Protein AF-A0AA43QNQ7-F1 (afdb_monomer)

Foldseek 3Di:
DVVVVVVVVVVVVVDDPVRVVVVVVVVVVVLLVVLVVVLVVLPPQLVVCLVQLANPPDALLVLVVQLLVLVVQLVVLVCCVVPPVNQVVVCVVPVRDGDPSDVSSNVSSVSSNVSSVSSNCSQPCVVRVGDVDDHDDDPVSVVVSCVSVVVVVVVVVCCVVVPPDDPDPVVVVVVVVVVVVVVVVVVVVD

Radius of gyration: 24.12 Å; Cα contacts (8 Å, |Δi|>4): 98; chains: 1; bounding box: 53×39×78 Å

Mean predicted aligned error: 14.13 Å

Organism: NCBI:txid258253

Nearest PDB structures (foldseek):
  8dyp-assembly1_A  TM=8.171E-01  e=3.456E-06  Homo sapiens
  8dkx-assembly1_P  TM=8.543E-01  e=1.586E-05  Homo sapiens
  8dkm-assembly1_P  TM=8.154E-01  e=3.398E-05  Homo sapiens
  2b5u-assembly2_C  TM=2.317E-01  e=5.092E+00  Escherichia coli

Structure (mmCIF, N/CA/C/O backbone):
data_AF-A0AA43QNQ7-F1
#
_entry.id   AF-A0AA43QNQ7-F1
#
loop_
_atom_site.group_PDB
_atom_site.id
_atom_site.type_symbol
_atom_site.label_atom_id
_atom_site.label_alt_id
_atom_site.label_comp_id
_atom_site.label_asym_id
_atom_site.label_entity_id
_atom_site.label_seq_id
_atom_site.pdbx_PDB_ins_code
_atom_site.Cartn_x
_atom_site.Cartn_y
_atom_site.Cartn_z
_atom_site.occupancy
_atom_site.B_iso_or_equiv
_atom_site.auth_seq_id
_atom_site.auth_comp_id
_atom_site.auth_asym_id
_atom_site.auth_atom_id
_atom_site.pdbx_PDB_model_num
ATOM 1 N N . MET A 1 1 ? -11.408 17.582 30.237 1.00 47.31 1 MET A N 1
ATOM 2 C CA . MET A 1 1 ? -12.463 16.592 29.921 1.00 47.31 1 MET A CA 1
ATOM 3 C C . MET A 1 1 ? -13.871 17.198 29.873 1.00 47.31 1 MET A C 1
ATOM 5 O O . MET A 1 1 ? -14.529 17.018 28.862 1.00 47.31 1 MET A O 1
ATOM 9 N N . LYS A 1 2 ? -14.327 17.977 30.874 1.00 44.03 2 LYS A N 1
ATOM 10 C CA . LYS A 1 2 ? -15.673 18.604 30.856 1.00 44.03 2 LYS A CA 1
ATOM 11 C C . LYS A 1 2 ? -15.910 19.621 29.717 1.00 44.03 2 LYS A C 1
ATOM 13 O O . LYS A 1 2 ? -16.963 19.581 29.101 1.00 44.03 2 LYS A O 1
ATOM 18 N N . ALA A 1 3 ? -14.940 20.479 29.386 1.00 42.28 3 ALA A N 1
ATOM 19 C CA . ALA A 1 3 ? -15.124 21.538 28.378 1.00 42.28 3 ALA A CA 1
ATOM 20 C C . ALA A 1 3 ? -15.363 21.012 26.947 1.00 42.28 3 ALA A C 1
ATOM 22 O O . ALA A 1 3 ? -16.206 21.534 26.228 1.00 42.28 3 ALA A O 1
ATOM 23 N N . THR A 1 4 ? -14.673 19.940 26.552 1.00 47.97 4 THR A N 1
ATOM 24 C CA . THR A 1 4 ? -14.821 19.318 25.225 1.00 47.97 4 THR A CA 1
ATOM 25 C C . THR A 1 4 ? -16.171 18.619 25.069 1.00 47.97 4 THR A C 1
ATOM 27 O O . THR A 1 4 ? -16.762 18.659 23.998 1.00 47.97 4 THR A O 1
ATOM 30 N N . THR A 1 5 ? -16.688 18.038 26.158 1.00 50.84 5 THR A N 1
ATOM 31 C CA . THR A 1 5 ? -18.007 17.382 26.176 1.00 50.84 5 THR A CA 1
ATOM 32 C C . THR A 1 5 ? -19.130 18.415 26.053 1.00 50.84 5 THR A C 1
ATOM 34 O O . THR A 1 5 ? -20.079 18.200 25.314 1.00 50.84 5 THR A O 1
ATOM 37 N N . ILE A 1 6 ? -18.980 19.570 26.716 1.00 54.72 6 ILE A N 1
ATOM 38 C CA . ILE A 1 6 ? -19.944 20.679 26.648 1.00 54.72 6 ILE A CA 1
ATOM 39 C C . ILE A 1 6 ? -19.933 21.331 25.259 1.00 54.72 6 ILE A C 1
ATOM 41 O O . ILE A 1 6 ? -20.990 21.626 24.712 1.00 54.72 6 ILE A O 1
ATOM 45 N N . ALA A 1 7 ? -18.761 21.528 24.649 1.00 56.06 7 ALA A N 1
ATOM 46 C CA . ALA A 1 7 ? -18.673 22.062 23.289 1.00 56.06 7 ALA A CA 1
ATOM 47 C C . ALA A 1 7 ? -19.319 21.116 22.260 1.00 56.06 7 ALA A C 1
ATOM 49 O O . ALA A 1 7 ? -20.104 21.571 21.434 1.00 56.06 7 ALA A O 1
ATOM 50 N N . ALA A 1 8 ? -19.064 19.806 22.356 1.00 55.31 8 ALA A N 1
ATOM 51 C CA . ALA A 1 8 ? -19.688 18.803 21.493 1.00 55.31 8 ALA A CA 1
ATOM 52 C C . ALA A 1 8 ? -21.217 18.757 21.666 1.00 55.31 8 ALA A C 1
ATOM 54 O O . ALA A 1 8 ? -21.933 18.836 20.673 1.00 55.31 8 ALA A O 1
ATOM 55 N N . SER A 1 9 ? -21.725 18.764 22.907 1.00 55.50 9 SER A N 1
ATOM 56 C CA . SER A 1 9 ? -23.172 18.762 23.180 1.00 55.50 9 SER A CA 1
ATOM 57 C C . SER A 1 9 ? -23.878 20.059 22.756 1.00 55.50 9 SER A C 1
ATOM 59 O O . SER A 1 9 ? -25.067 20.061 22.439 1.00 55.50 9 SER A O 1
ATOM 61 N N . THR A 1 10 ? -23.161 21.186 22.740 1.00 60.56 10 THR A N 1
ATOM 62 C CA . THR A 1 10 ? -23.699 22.480 22.280 1.00 60.56 10 THR A CA 1
ATOM 63 C C . THR A 1 10 ? -23.745 22.548 20.749 1.00 60.56 10 THR A C 1
ATOM 65 O O . THR A 1 10 ? -24.658 23.135 20.182 1.00 60.56 10 THR A O 1
ATOM 68 N N . VAL A 1 11 ? -22.796 21.902 20.065 1.00 61.44 11 VAL A N 1
ATOM 69 C CA . VAL A 1 11 ? -22.785 21.779 18.599 1.00 61.44 11 VAL A CA 1
ATOM 70 C C . VAL A 1 11 ? -23.837 20.773 18.121 1.00 61.44 11 VAL A C 1
ATOM 72 O O . VAL A 1 11 ? -24.560 21.061 17.172 1.00 61.44 11 VAL A O 1
ATOM 75 N N . GLU A 1 12 ? -23.991 19.639 18.809 1.00 59.72 12 GLU A N 1
ATOM 76 C CA . GLU A 1 12 ? -25.036 18.642 18.523 1.00 59.72 12 GLU A CA 1
ATOM 77 C C . GLU A 1 12 ? -26.453 19.193 18.700 1.00 59.72 12 GLU A C 1
ATOM 79 O O . GLU A 1 12 ? -27.341 18.853 17.926 1.00 59.72 12 GLU A O 1
ATOM 84 N N . SER A 1 13 ? -26.670 20.071 19.683 1.00 59.75 13 SER A N 1
ATOM 85 C CA . SER A 1 13 ? -27.978 20.704 19.904 1.00 59.75 13 SER A CA 1
ATOM 86 C C . SER A 1 13 ? -28.274 21.869 18.948 1.00 59.75 13 SER A C 1
ATOM 88 O O . SER A 1 13 ? -29.434 22.255 18.812 1.00 59.75 13 SER A O 1
ATOM 90 N N . ALA A 1 14 ? -27.260 22.403 18.255 1.00 62.91 14 ALA A N 1
ATOM 91 C CA . ALA A 1 14 ? -27.394 23.484 17.273 1.00 62.91 14 ALA A CA 1
ATOM 92 C C . ALA A 1 14 ? -27.519 22.995 15.815 1.00 62.91 14 ALA A C 1
ATOM 94 O O . ALA A 1 14 ? -27.909 23.767 14.937 1.00 62.91 14 ALA A O 1
ATOM 95 N N . LEU A 1 15 ? -27.185 21.732 15.537 1.00 65.25 15 LEU A N 1
ATOM 96 C CA . LEU A 1 15 ? -27.233 21.136 14.203 1.00 65.25 15 LEU A CA 1
ATOM 97 C C . LEU A 1 15 ? -28.561 20.403 13.987 1.00 65.25 15 LEU A C 1
ATOM 99 O O . LEU A 1 15 ? -28.952 19.544 14.774 1.00 65.25 15 LEU A O 1
ATOM 103 N N . SER A 1 16 ? -29.257 20.702 12.887 1.00 73.75 16 SER A N 1
ATOM 104 C CA . SER A 1 16 ? -30.441 19.926 12.509 1.00 73.75 16 SER A CA 1
ATOM 105 C C . SER A 1 16 ? -30.047 18.465 12.231 1.00 73.75 16 SER A C 1
ATOM 107 O O . SER A 1 16 ? -28.953 18.220 11.708 1.00 73.75 16 SER A O 1
ATOM 109 N N . PRO A 1 17 ? -30.918 17.476 12.500 1.00 75.06 17 PRO A N 1
ATOM 110 C CA . PRO A 1 17 ? -30.647 16.070 12.180 1.00 75.06 17 PRO A CA 1
ATOM 111 C C . PRO A 1 17 ? -30.220 15.851 10.717 1.00 75.06 17 PRO A C 1
ATOM 113 O O . PRO A 1 17 ? -29.403 14.977 10.424 1.00 75.06 17 PRO A O 1
ATOM 116 N N . ASP A 1 18 ? -30.717 16.691 9.806 1.00 77.38 18 ASP A N 1
ATOM 117 C CA . ASP A 1 18 ? -30.362 16.678 8.386 1.00 77.38 18 ASP A CA 1
ATOM 118 C C . ASP A 1 18 ? -28.923 17.139 8.132 1.00 77.38 18 ASP A C 1
ATOM 120 O O . ASP A 1 18 ? -28.224 16.559 7.301 1.00 77.38 18 ASP A O 1
ATOM 124 N N . SER A 1 19 ? -28.439 18.136 8.878 1.00 78.88 19 SER A N 1
ATOM 125 C CA . SER A 1 19 ? -27.055 18.610 8.769 1.00 78.88 19 SER A CA 1
ATOM 126 C C . SER A 1 19 ? -26.044 17.568 9.261 1.00 78.88 19 SER A C 1
ATOM 128 O O . SER A 1 19 ? -25.006 17.381 8.628 1.00 78.88 19 SER A O 1
ATOM 130 N N . ILE A 1 20 ? -26.374 16.804 10.310 1.00 77.62 20 ILE A N 1
ATOM 131 C CA . ILE A 1 20 ? -25.543 15.686 10.788 1.00 77.62 20 ILE A CA 1
ATOM 132 C C . ILE A 1 20 ? -25.465 14.587 9.720 1.00 77.62 20 ILE A C 1
ATOM 134 O O . ILE A 1 20 ? -24.374 14.112 9.395 1.00 77.62 20 ILE A O 1
ATOM 138 N N . ARG A 1 21 ? -26.601 14.222 9.112 1.00 78.88 21 ARG A N 1
ATOM 139 C CA . ARG A 1 21 ? -26.649 13.241 8.012 1.00 78.88 21 ARG A CA 1
ATOM 140 C C . ARG A 1 21 ? -25.857 13.709 6.792 1.00 78.88 21 ARG A C 1
ATOM 142 O O . ARG A 1 21 ? -25.132 12.915 6.195 1.00 78.88 21 ARG A O 1
ATOM 149 N N . LEU A 1 22 ? -25.947 14.994 6.446 1.00 83.44 22 LEU A N 1
ATOM 150 C CA . LEU A 1 22 ? -25.175 15.590 5.357 1.00 83.44 22 LEU A CA 1
ATOM 151 C C . LEU A 1 22 ? -23.669 15.543 5.641 1.00 83.44 22 LEU A C 1
ATOM 153 O O . LEU A 1 22 ? -22.902 15.140 4.772 1.00 83.44 22 LEU A O 1
ATOM 157 N N . LEU A 1 23 ? -23.237 15.901 6.852 1.00 82.56 23 LEU A N 1
ATOM 158 C CA . LEU A 1 23 ? -21.830 15.838 7.257 1.00 82.56 23 LEU A CA 1
ATOM 159 C C . LEU A 1 23 ? -21.286 14.405 7.209 1.00 82.56 23 LEU A C 1
ATOM 161 O O . LEU A 1 23 ? -20.172 14.183 6.731 1.00 82.56 23 LEU A O 1
ATOM 165 N N . GLN A 1 24 ? -22.078 13.421 7.639 1.00 78.38 24 GLN A N 1
ATOM 166 C CA . GLN A 1 24 ? -21.722 12.005 7.535 1.00 78.38 24 GLN A CA 1
ATOM 167 C C . GLN A 1 24 ? -21.603 11.554 6.072 1.00 78.38 24 GLN A C 1
ATOM 169 O O . GLN A 1 24 ? -20.608 10.924 5.706 1.00 78.38 24 GLN A O 1
ATOM 174 N N . ALA A 1 25 ? -22.563 11.923 5.218 1.00 78.75 25 ALA A N 1
ATOM 175 C CA . ALA A 1 25 ? -22.533 11.610 3.790 1.00 78.75 25 ALA A CA 1
ATOM 176 C C . ALA A 1 25 ? -21.333 12.263 3.083 1.00 78.75 25 ALA A C 1
ATOM 178 O O . ALA A 1 25 ? -20.614 11.594 2.342 1.00 78.75 25 ALA A O 1
ATOM 179 N N . LEU A 1 26 ? -21.057 13.540 3.362 1.00 83.88 26 LEU A N 1
ATOM 180 C CA . LEU A 1 26 ? -19.891 14.254 2.838 1.00 83.88 26 LEU A CA 1
ATOM 181 C C . LEU A 1 26 ? -18.587 13.605 3.298 1.00 83.88 26 LEU A C 1
ATOM 183 O O . LEU A 1 26 ? -17.702 13.369 2.483 1.00 83.88 26 LEU A O 1
ATOM 187 N N . SER A 1 27 ? -18.473 13.258 4.582 1.00 80.69 27 SER A N 1
ATOM 188 C CA . SER A 1 27 ? -17.295 12.570 5.114 1.00 80.69 27 SER A CA 1
ATOM 189 C C . SER A 1 27 ? -17.066 11.213 4.438 1.00 80.69 27 SER A C 1
ATOM 191 O O . SER A 1 27 ? -15.921 10.839 4.181 1.00 80.69 27 SER A O 1
ATOM 193 N N . TYR A 1 28 ? -18.137 10.481 4.124 1.00 77.88 28 TYR A N 1
ATOM 194 C CA . TYR A 1 28 ? -18.060 9.216 3.396 1.00 77.88 28 TYR A CA 1
ATOM 195 C C . TYR A 1 28 ? -17.596 9.418 1.947 1.00 77.88 28 TYR A C 1
ATOM 197 O O . TYR A 1 28 ? -16.651 8.766 1.504 1.00 77.88 28 TYR A O 1
ATOM 205 N N . VAL A 1 29 ? -18.208 10.359 1.222 1.00 81.44 29 VAL A N 1
ATOM 206 C CA . VAL A 1 29 ? -17.869 10.663 -0.178 1.00 81.44 29 VAL A CA 1
ATOM 207 C C . VAL A 1 29 ? -16.435 11.179 -0.303 1.00 81.44 29 VAL A C 1
ATOM 209 O O . VAL A 1 29 ? -15.682 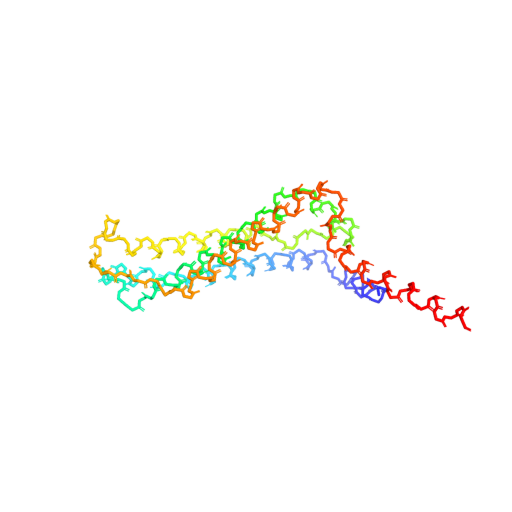10.691 -1.143 1.00 81.44 29 VAL A O 1
ATOM 212 N N . LEU A 1 30 ? -16.022 12.108 0.562 1.00 83.56 30 LEU A N 1
ATOM 213 C CA . LEU A 1 30 ? -14.650 12.622 0.592 1.00 83.56 30 LEU A CA 1
ATOM 214 C C . LEU A 1 30 ? -13.636 11.515 0.898 1.00 83.56 30 LEU A C 1
ATOM 216 O O . LEU A 1 30 ? -12.575 11.481 0.278 1.00 83.56 30 LEU A O 1
ATOM 220 N N . GLY A 1 31 ? -13.978 10.580 1.791 1.00 77.50 31 GLY A N 1
ATOM 221 C CA . GLY A 1 31 ? -13.155 9.403 2.070 1.00 77.50 31 GLY A CA 1
ATOM 222 C C . GLY A 1 31 ? -12.918 8.541 0.828 1.00 77.50 31 GLY A C 1
ATOM 223 O O . GLY A 1 31 ? -11.786 8.140 0.568 1.00 77.50 31 GLY A O 1
ATOM 224 N N . TRP A 1 32 ? -13.950 8.308 0.015 1.00 79.69 32 TRP A N 1
ATOM 225 C CA . TRP A 1 32 ? -13.810 7.564 -1.240 1.00 79.69 32 TRP A CA 1
ATOM 226 C C . TRP A 1 32 ? -13.077 8.348 -2.329 1.00 79.69 32 TRP A C 1
ATOM 228 O O . TRP A 1 32 ? -12.260 7.768 -3.041 1.00 79.69 32 TRP A O 1
ATOM 238 N N . ILE A 1 33 ? -13.300 9.660 -2.442 1.00 84.50 33 ILE A N 1
ATOM 239 C CA . ILE A 1 33 ? -12.550 10.514 -3.377 1.00 84.50 33 ILE A CA 1
ATOM 240 C C . ILE A 1 33 ? -11.060 10.495 -3.036 1.00 84.50 33 ILE A C 1
ATOM 242 O O . ILE A 1 33 ? -10.231 10.375 -3.938 1.00 84.50 33 ILE A O 1
ATOM 246 N N . TYR A 1 34 ? -10.714 10.573 -1.750 1.00 82.75 34 TYR A N 1
ATOM 247 C CA . TYR A 1 34 ? -9.338 10.440 -1.282 1.00 82.75 34 TYR A CA 1
ATOM 248 C C . TYR A 1 34 ? -8.746 9.086 -1.689 1.00 82.75 34 TYR A C 1
ATOM 250 O O . TYR A 1 34 ? -7.709 9.051 -2.351 1.00 82.75 34 TYR A O 1
ATOM 258 N N . THR A 1 35 ? -9.442 7.982 -1.394 1.00 81.69 35 THR A N 1
ATOM 259 C CA . THR A 1 35 ? -9.032 6.628 -1.794 1.00 81.69 35 THR A CA 1
ATOM 260 C C . THR A 1 35 ? -8.802 6.516 -3.303 1.00 81.69 35 THR A C 1
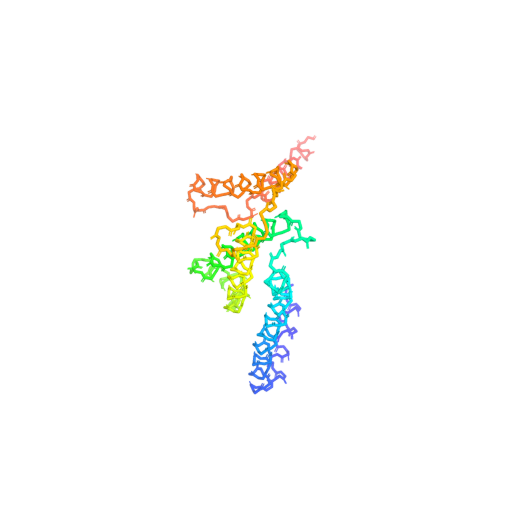ATOM 262 O O . THR A 1 35 ? -7.783 5.968 -3.727 1.00 81.69 35 THR A O 1
ATOM 265 N N . LEU A 1 36 ? -9.705 7.051 -4.127 1.00 82.88 36 LEU A N 1
ATOM 266 C CA . LEU A 1 36 ? -9.599 7.010 -5.588 1.00 82.88 36 LEU A CA 1
ATOM 267 C C . LEU A 1 36 ? -8.445 7.871 -6.107 1.00 82.88 36 LEU A C 1
ATOM 269 O O . LEU A 1 36 ? -7.669 7.413 -6.944 1.00 82.88 36 LEU A O 1
ATOM 273 N N . SER A 1 37 ? -8.301 9.089 -5.584 1.00 86.25 37 SER A N 1
ATOM 274 C CA . SER A 1 37 ? -7.236 10.021 -5.972 1.00 86.25 37 SER A CA 1
ATOM 275 C C . SER A 1 37 ? -5.864 9.438 -5.659 1.00 86.25 37 SER A C 1
ATOM 277 O O . SER A 1 37 ? -4.952 9.476 -6.484 1.00 86.25 37 SER A O 1
ATOM 279 N N . TRP A 1 38 ? -5.730 8.837 -4.479 1.00 82.00 38 TRP A N 1
ATOM 280 C CA . TRP A 1 38 ? -4.484 8.218 -4.064 1.00 82.00 38 TRP A CA 1
ATOM 281 C C . TRP A 1 38 ? -4.222 6.931 -4.852 1.00 82.00 38 TRP A C 1
ATOM 283 O O . TRP A 1 38 ? -3.106 6.735 -5.320 1.00 82.00 38 TRP A O 1
ATOM 293 N N . SER A 1 39 ? -5.249 6.117 -5.123 1.00 82.38 39 SER A N 1
ATOM 294 C CA . SER A 1 39 ? -5.132 4.930 -5.987 1.00 82.38 39 SER A CA 1
ATOM 295 C C . SER A 1 39 ? -4.669 5.290 -7.398 1.00 82.38 39 SER A C 1
ATOM 297 O O . SER A 1 39 ? -3.786 4.626 -7.933 1.00 82.38 39 SER A O 1
ATOM 299 N N . LEU A 1 40 ? -5.190 6.374 -7.986 1.00 85.50 40 LEU A N 1
ATOM 300 C CA . LEU A 1 40 ? -4.818 6.817 -9.332 1.00 85.50 40 LEU A CA 1
ATOM 301 C C . LEU A 1 40 ? -3.309 7.084 -9.461 1.00 85.50 40 LEU A C 1
ATOM 303 O O . LEU A 1 40 ? -2.731 6.821 -10.514 1.00 85.50 40 LEU A O 1
ATOM 307 N N . SER A 1 41 ? -2.652 7.522 -8.381 1.00 84.56 41 SER A N 1
ATOM 308 C CA . SER A 1 41 ? -1.205 7.772 -8.367 1.00 84.56 41 SER A CA 1
ATOM 309 C C . SER A 1 41 ? -0.337 6.513 -8.549 1.00 84.56 41 SER A C 1
ATOM 311 O O . SER A 1 41 ? 0.826 6.634 -8.930 1.00 84.56 41 SER A O 1
ATOM 313 N N . PHE A 1 42 ? -0.888 5.305 -8.361 1.00 81.25 42 PHE A N 1
ATOM 314 C CA . PHE A 1 42 ? -0.153 4.035 -8.491 1.00 81.25 42 PHE A CA 1
ATOM 315 C C . PHE A 1 42 ? -0.099 3.501 -9.919 1.00 81.25 42 PHE A C 1
ATOM 317 O O . PHE A 1 42 ? 0.764 2.686 -10.230 1.00 81.25 42 PHE A O 1
ATOM 324 N N . TYR A 1 43 ? -0.996 3.940 -10.799 1.00 84.25 43 TYR A N 1
ATOM 325 C CA . TYR A 1 43 ? -1.123 3.421 -12.164 1.00 84.25 43 TYR A CA 1
ATOM 326 C C . TYR A 1 43 ? -0.076 3.921 -13.174 1.00 84.25 43 TYR A C 1
ATOM 328 O O . TYR A 1 43 ? 0.272 3.144 -14.068 1.00 84.25 43 TYR A O 1
ATOM 336 N N . PRO A 1 44 ? 0.462 5.157 -13.091 1.00 86.12 44 PRO A N 1
ATOM 337 C CA . PRO A 1 44 ? 1.418 5.652 -14.078 1.00 86.12 44 PRO A CA 1
ATOM 338 C C . PRO A 1 44 ? 2.650 4.755 -14.222 1.00 86.12 44 PRO A C 1
ATOM 340 O O . PRO A 1 44 ? 3.085 4.489 -15.342 1.00 86.12 44 PRO A O 1
ATOM 343 N N . GLN A 1 45 ? 3.185 4.245 -13.108 1.00 85.56 45 GLN A N 1
ATOM 344 C CA . GLN A 1 45 ? 4.432 3.480 -13.111 1.00 85.56 45 GLN A CA 1
ATOM 345 C C . GLN A 1 45 ? 4.283 2.087 -13.764 1.00 85.56 45 GLN A C 1
ATOM 347 O O . GLN A 1 45 ? 5.047 1.794 -14.688 1.00 85.56 45 GLN A O 1
ATOM 352 N N . PRO A 1 46 ? 3.298 1.241 -13.391 1.00 85.81 46 PRO A N 1
ATOM 353 C CA . PRO A 1 46 ? 3.060 -0.035 -14.065 1.00 85.81 46 PRO A CA 1
ATOM 354 C C . PRO A 1 46 ? 2.707 0.118 -15.542 1.00 85.81 46 PRO A C 1
ATOM 356 O O . PRO A 1 46 ? 3.183 -0.665 -16.364 1.00 85.81 46 PRO A O 1
ATOM 359 N N . LEU A 1 47 ? 1.890 1.120 -15.891 1.00 87.38 47 LEU A N 1
ATOM 360 C CA . LEU A 1 47 ? 1.481 1.364 -17.276 1.00 87.38 47 LEU A CA 1
ATOM 361 C C . LEU A 1 47 ? 2.666 1.785 -18.145 1.00 87.38 47 LEU A C 1
ATOM 363 O O . LEU A 1 47 ? 2.782 1.336 -19.286 1.00 87.38 47 LEU A O 1
ATOM 367 N N . LEU A 1 48 ? 3.567 2.613 -17.614 1.00 87.19 48 LEU A N 1
ATOM 368 C CA . LEU A 1 48 ? 4.777 3.011 -18.326 1.00 87.19 48 LEU A CA 1
ATOM 369 C C . LEU A 1 48 ? 5.704 1.816 -18.577 1.00 87.19 48 LEU A C 1
ATOM 371 O O . LEU A 1 48 ? 6.232 1.685 -19.681 1.00 87.19 48 LEU A O 1
ATOM 375 N N . ASN A 1 49 ? 5.857 0.930 -17.589 1.00 86.44 49 ASN A N 1
ATOM 376 C CA . ASN A 1 49 ? 6.649 -0.292 -17.730 1.00 86.44 49 ASN A CA 1
ATOM 377 C C . ASN A 1 49 ? 6.073 -1.219 -18.815 1.00 86.44 49 ASN A C 1
ATOM 379 O O . ASN A 1 49 ? 6.831 -1.735 -19.632 1.00 86.44 49 ASN A O 1
ATOM 383 N N . ILE A 1 50 ? 4.741 -1.368 -18.877 1.00 86.50 50 ILE A N 1
ATOM 384 C CA . ILE A 1 50 ? 4.054 -2.142 -19.928 1.00 86.50 50 ILE A CA 1
ATOM 385 C C . ILE A 1 50 ? 4.280 -1.508 -21.302 1.00 86.50 50 ILE A C 1
ATOM 387 O O . ILE A 1 50 ? 4.700 -2.191 -22.231 1.00 86.50 50 ILE A O 1
ATOM 391 N N . ARG A 1 51 ? 4.075 -0.190 -21.431 1.00 87.38 51 ARG A N 1
ATOM 392 C CA . ARG A 1 51 ? 4.274 0.527 -22.703 1.00 87.38 51 ARG A CA 1
ATOM 393 C C . ARG A 1 51 ? 5.707 0.430 -23.222 1.00 87.38 51 ARG A C 1
ATOM 395 O O . ARG A 1 51 ? 5.909 0.376 -24.428 1.00 87.38 51 ARG A O 1
ATOM 402 N N . ARG A 1 52 ? 6.695 0.422 -22.326 1.00 85.62 52 ARG A N 1
ATOM 403 C CA . ARG A 1 52 ? 8.117 0.301 -22.680 1.00 85.62 52 ARG A CA 1
ATOM 404 C C . ARG A 1 52 ? 8.588 -1.146 -22.812 1.00 85.62 52 ARG A C 1
ATOM 406 O O . ARG A 1 52 ? 9.712 -1.353 -23.251 1.00 85.62 52 ARG A O 1
ATOM 413 N N . SER A 1 53 ? 7.777 -2.123 -22.395 1.00 84.00 53 SER A N 1
ATOM 414 C CA . SER A 1 53 ? 8.177 -3.532 -22.244 1.00 84.00 53 SER A CA 1
ATOM 415 C C . SER A 1 53 ? 9.505 -3.709 -21.488 1.00 84.00 53 SER A C 1
ATOM 417 O O . SER A 1 53 ? 10.289 -4.624 -21.742 1.00 84.00 53 SER A O 1
ATOM 419 N N . SER A 1 54 ? 9.792 -2.785 -20.570 1.00 80.19 54 SER A N 1
ATOM 420 C CA . SER A 1 54 ? 11.069 -2.682 -19.870 1.00 80.19 54 SER A CA 1
ATOM 421 C C . SER A 1 54 ? 10.854 -1.962 -18.546 1.00 80.19 54 SER A C 1
ATOM 423 O O . SER A 1 54 ? 10.172 -0.939 -18.481 1.00 80.19 54 SER A O 1
ATOM 425 N N . THR A 1 55 ? 11.476 -2.465 -17.480 1.00 82.62 55 THR A N 1
ATOM 426 C CA . THR A 1 55 ? 11.468 -1.841 -16.145 1.00 82.62 55 THR A CA 1
ATOM 427 C C . THR A 1 55 ? 12.627 -0.854 -15.961 1.00 82.62 55 THR A C 1
ATOM 429 O O . THR A 1 55 ? 13.040 -0.546 -14.839 1.00 82.62 55 THR A O 1
ATOM 432 N N . THR A 1 56 ? 13.205 -0.372 -17.065 1.00 78.00 56 THR A N 1
ATOM 433 C CA . THR A 1 56 ? 14.344 0.549 -17.049 1.00 78.00 56 THR A CA 1
ATOM 434 C C . THR A 1 56 ? 13.940 1.896 -16.448 1.00 78.00 56 THR A C 1
ATOM 436 O O . THR A 1 56 ? 13.016 2.556 -16.920 1.00 78.00 56 THR A O 1
ATOM 439 N N . GLY A 1 57 ? 14.651 2.301 -15.391 1.00 78.69 57 GLY A N 1
ATOM 440 C CA . GLY A 1 57 ? 14.373 3.515 -14.616 1.00 78.69 57 GLY A CA 1
ATOM 441 C C . GLY A 1 57 ? 13.627 3.273 -13.300 1.00 78.69 57 GLY A C 1
ATOM 442 O O . GLY A 1 57 ? 13.555 4.186 -12.484 1.00 78.69 57 GLY A O 1
ATOM 443 N N . LEU A 1 58 ? 13.135 2.052 -13.048 1.00 82.31 58 LEU A N 1
ATOM 444 C CA . LEU A 1 58 ? 12.532 1.679 -11.768 1.00 82.31 58 LEU A CA 1
ATOM 445 C C . LEU A 1 58 ? 13.492 0.817 -10.940 1.00 82.31 58 LEU A C 1
ATOM 447 O O . LEU A 1 58 ? 13.904 -0.271 -11.348 1.00 82.31 58 LEU A O 1
ATOM 451 N N . THR A 1 59 ? 13.829 1.285 -9.742 1.00 86.31 59 THR A N 1
ATOM 452 C CA . THR A 1 59 ? 14.639 0.513 -8.792 1.00 86.31 59 THR A CA 1
ATOM 453 C C . THR A 1 59 ? 13.767 -0.555 -8.117 1.00 86.31 59 THR A C 1
ATOM 455 O O . THR A 1 59 ? 12.742 -0.192 -7.540 1.00 86.31 59 THR A O 1
ATOM 458 N N . PRO A 1 60 ? 14.166 -1.846 -8.087 1.00 83.12 60 PRO A N 1
ATOM 459 C CA . PRO A 1 60 ? 13.370 -2.930 -7.485 1.00 83.12 60 PRO A CA 1
ATOM 460 C C . PRO A 1 60 ? 13.126 -2.739 -5.981 1.00 83.12 60 PRO A C 1
ATOM 462 O O . PRO A 1 60 ? 12.154 -3.240 -5.427 1.00 83.12 60 PRO A O 1
ATOM 465 N N . SER A 1 61 ? 13.979 -1.965 -5.314 1.00 85.75 61 SER A N 1
ATOM 466 C CA . SER A 1 61 ? 13.820 -1.583 -3.912 1.00 85.75 61 SER A CA 1
ATOM 467 C C . SER A 1 61 ? 12.529 -0.810 -3.640 1.00 85.75 61 SER A C 1
ATOM 469 O O . SER A 1 61 ? 11.970 -0.939 -2.557 1.00 85.75 61 SER A O 1
ATOM 471 N N . PHE A 1 62 ? 12.050 -0.022 -4.608 1.00 85.94 62 PHE A N 1
ATOM 472 C CA . PHE A 1 62 ? 10.842 0.786 -4.452 1.00 85.94 62 PHE A CA 1
ATOM 473 C C . PHE A 1 62 ? 9.584 -0.076 -4.253 1.00 85.94 62 PHE A C 1
ATOM 475 O O . PHE A 1 62 ? 8.944 0.069 -3.211 1.00 85.94 62 PHE A O 1
ATOM 482 N N . PRO A 1 63 ? 9.220 -1.006 -5.162 1.00 87.00 63 PRO A N 1
ATOM 483 C CA . PRO A 1 63 ? 8.059 -1.862 -4.936 1.00 87.00 63 PRO A CA 1
ATOM 484 C C . PRO A 1 63 ? 8.244 -2.797 -3.734 1.00 87.00 63 PRO A C 1
ATOM 486 O O . PRO A 1 63 ? 7.277 -3.029 -3.023 1.00 87.00 63 PRO A O 1
ATOM 489 N N . ILE A 1 64 ? 9.462 -3.275 -3.436 1.00 87.25 64 ILE A N 1
ATOM 490 C CA . ILE A 1 64 ? 9.719 -4.138 -2.263 1.00 87.25 64 ILE A CA 1
ATOM 491 C C . ILE A 1 64 ? 9.399 -3.416 -0.946 1.00 87.25 64 ILE A C 1
ATOM 493 O O . ILE A 1 64 ? 8.701 -3.966 -0.094 1.00 87.25 64 ILE A O 1
ATOM 497 N N . LEU A 1 65 ? 9.886 -2.184 -0.775 1.00 87.69 65 LEU A N 1
ATOM 498 C CA . LEU A 1 65 ? 9.622 -1.403 0.436 1.00 87.69 65 LEU A CA 1
ATOM 499 C C . LEU A 1 65 ? 8.149 -0.995 0.540 1.00 87.69 65 LEU A C 1
ATOM 501 O O . LEU A 1 65 ? 7.582 -1.039 1.629 1.00 87.69 65 LEU A O 1
ATOM 505 N N . ASN A 1 66 ? 7.509 -0.663 -0.584 1.00 89.38 66 ASN A N 1
ATOM 506 C CA . ASN A 1 66 ? 6.076 -0.380 -0.597 1.00 89.38 66 ASN A CA 1
ATOM 507 C C . ASN A 1 66 ? 5.243 -1.619 -0.247 1.00 89.38 66 ASN A C 1
ATOM 509 O O . ASN A 1 66 ? 4.309 -1.499 0.534 1.00 89.38 66 ASN A O 1
ATOM 513 N N . ILE A 1 67 ? 5.592 -2.813 -0.742 1.00 89.25 67 ILE A N 1
ATOM 514 C CA . ILE A 1 67 ? 4.912 -4.061 -0.355 1.00 89.25 67 ILE A CA 1
ATOM 515 C C . ILE A 1 67 ? 5.012 -4.270 1.154 1.00 89.25 67 ILE A C 1
ATOM 517 O O . ILE A 1 67 ? 4.007 -4.572 1.781 1.00 89.25 67 ILE A O 1
ATOM 521 N N . LEU A 1 68 ? 6.187 -4.068 1.753 1.00 88.06 68 LEU A N 1
ATOM 522 C CA . LEU A 1 68 ? 6.364 -4.182 3.202 1.00 88.06 68 LEU A CA 1
ATOM 523 C C . LEU A 1 68 ? 5.466 -3.190 3.968 1.00 88.06 68 LEU A C 1
ATOM 525 O O . LEU A 1 68 ? 4.763 -3.575 4.906 1.00 88.06 68 LEU A O 1
ATOM 529 N N . GLY A 1 69 ? 5.449 -1.926 3.536 1.00 84.62 69 GLY A N 1
ATOM 530 C CA . GLY A 1 69 ? 4.596 -0.880 4.102 1.00 84.62 69 GLY A CA 1
ATOM 531 C C . GLY A 1 69 ? 3.104 -1.194 3.966 1.00 84.62 69 GLY A C 1
ATOM 532 O O . GLY A 1 69 ? 2.395 -1.272 4.965 1.00 84.62 69 GLY A O 1
ATOM 533 N N . PHE A 1 70 ? 2.619 -1.454 2.752 1.00 86.94 70 PHE A N 1
ATOM 534 C CA . PHE A 1 70 ? 1.203 -1.737 2.515 1.00 86.94 70 PHE A CA 1
ATOM 535 C C . PHE A 1 70 ? 0.756 -3.088 3.069 1.00 86.94 70 PHE A C 1
ATOM 537 O O . PHE A 1 70 ? -0.396 -3.202 3.471 1.00 86.94 70 PHE A O 1
ATOM 544 N N . ALA A 1 71 ? 1.628 -4.095 3.163 1.00 85.62 71 ALA A N 1
ATOM 545 C CA . ALA A 1 71 ? 1.295 -5.366 3.803 1.00 85.62 71 ALA A CA 1
ATOM 546 C C . ALA A 1 71 ? 1.087 -5.184 5.308 1.00 85.62 71 ALA A C 1
ATOM 548 O O . ALA A 1 71 ? 0.082 -5.645 5.842 1.00 85.62 71 ALA A O 1
ATOM 549 N N . SER A 1 72 ? 1.991 -4.464 5.985 1.00 83.81 72 SER A N 1
ATOM 550 C CA . SER A 1 72 ? 1.822 -4.146 7.410 1.00 83.81 72 SER A CA 1
ATOM 551 C C . SER A 1 72 ? 0.603 -3.255 7.668 1.00 83.81 72 SER A C 1
ATOM 553 O O . SER A 1 72 ? -0.135 -3.493 8.627 1.00 83.81 72 SER A O 1
ATOM 555 N N . TYR A 1 73 ? 0.340 -2.285 6.786 1.00 83.06 73 TYR A N 1
ATOM 556 C CA . TYR A 1 73 ? -0.846 -1.438 6.864 1.00 83.06 73 TYR A CA 1
ATOM 557 C C . TYR A 1 73 ? -2.131 -2.245 6.656 1.00 83.06 73 TYR A C 1
ATOM 559 O O . TYR A 1 73 ? -3.013 -2.174 7.501 1.00 83.06 73 TYR A O 1
ATOM 567 N N . THR A 1 74 ? -2.200 -3.078 5.612 1.00 82.38 74 THR A N 1
ATOM 568 C CA . THR A 1 74 ? -3.346 -3.961 5.331 1.00 82.38 74 THR A CA 1
ATOM 569 C C . THR A 1 74 ? -3.587 -4.928 6.480 1.00 82.38 74 THR A C 1
ATOM 571 O O . THR A 1 74 ? -4.715 -5.088 6.924 1.00 82.38 74 THR A O 1
ATOM 574 N N . PHE A 1 75 ? -2.534 -5.560 7.004 1.00 81.75 75 PHE A N 1
ATOM 575 C CA . PHE A 1 75 ? -2.668 -6.470 8.137 1.00 81.75 75 PHE A CA 1
ATOM 576 C C . PHE A 1 75 ? -3.211 -5.748 9.370 1.00 81.75 75 PHE A C 1
ATOM 578 O O . PHE A 1 75 ? -4.137 -6.240 10.008 1.00 81.75 75 PHE A O 1
ATOM 585 N N . SER A 1 76 ? -2.684 -4.559 9.674 1.00 74.44 76 SER A N 1
ATOM 586 C CA . SER A 1 76 ? -3.158 -3.754 10.800 1.00 74.44 76 SER A CA 1
ATOM 587 C C . SER A 1 76 ? -4.616 -3.337 10.607 1.00 74.44 76 SER A C 1
ATOM 589 O O . SER A 1 76 ? -5.432 -3.568 11.492 1.00 74.44 76 SER A O 1
ATOM 591 N N . THR A 1 77 ? -4.979 -2.776 9.450 1.00 76.00 77 THR A N 1
ATOM 592 C CA . THR A 1 77 ? -6.350 -2.314 9.182 1.00 76.00 77 THR A CA 1
ATOM 593 C C . THR A 1 77 ? -7.349 -3.467 9.162 1.00 76.00 77 THR A C 1
ATOM 595 O O . THR A 1 77 ? -8.413 -3.342 9.761 1.00 76.00 77 THR A O 1
ATOM 598 N N . VAL A 1 78 ? -6.999 -4.618 8.579 1.00 74.50 78 VAL A N 1
ATOM 599 C CA . VAL A 1 78 ? -7.830 -5.834 8.610 1.00 74.50 78 VAL A CA 1
ATOM 600 C C . VAL A 1 78 ? -7.959 -6.384 10.030 1.00 74.50 78 VAL A C 1
ATOM 602 O O . VAL A 1 78 ? -9.061 -6.756 10.428 1.00 74.50 78 VAL A O 1
ATOM 605 N N . ALA A 1 79 ? -6.882 -6.407 10.820 1.00 69.44 79 ALA A N 1
ATOM 606 C CA . ALA A 1 79 ? -6.932 -6.854 12.212 1.00 69.44 79 ALA A CA 1
ATOM 607 C C . ALA A 1 79 ? -7.815 -5.937 13.075 1.00 69.44 79 ALA A C 1
ATOM 609 O O . ALA A 1 79 ? -8.622 -6.428 13.863 1.00 69.44 79 ALA A O 1
ATOM 610 N N . PHE A 1 80 ? -7.721 -4.616 12.890 1.00 65.38 80 PHE A N 1
ATOM 611 C CA . PHE A 1 80 ? -8.591 -3.642 13.558 1.00 65.38 80 PHE A CA 1
ATOM 612 C C . PHE A 1 80 ? -10.050 -3.722 13.090 1.00 65.38 80 PHE A C 1
ATOM 614 O O . PHE A 1 80 ? -10.952 -3.484 13.892 1.00 65.38 80 PHE A O 1
ATOM 621 N N . TYR A 1 81 ? -10.286 -4.069 11.821 1.00 64.75 81 TYR A N 1
ATOM 622 C CA . TYR A 1 81 ? -11.628 -4.238 11.262 1.00 64.75 81 TYR A CA 1
ATOM 623 C C . TYR A 1 81 ? -12.299 -5.540 11.728 1.00 64.75 81 TYR A C 1
ATOM 625 O O . TYR A 1 81 ? -13.470 -5.522 12.088 1.00 64.75 81 TYR A O 1
ATOM 633 N N . THR A 1 82 ? -11.551 -6.648 11.767 1.00 59.84 82 THR A N 1
ATOM 634 C CA . THR A 1 82 ? -12.071 -8.002 12.054 1.00 59.84 82 THR A CA 1
ATOM 635 C C . THR A 1 82 ? -12.144 -8.310 13.554 1.00 59.84 82 THR A C 1
ATOM 637 O O . THR A 1 82 ? -12.875 -9.203 13.970 1.00 59.84 82 THR A O 1
ATOM 640 N N . SER A 1 83 ? -11.380 -7.607 14.396 1.00 51.06 83 SER A N 1
ATOM 641 C CA . SER A 1 83 ? -11.381 -7.855 15.840 1.00 51.06 83 SER A CA 1
ATOM 642 C C . SER A 1 83 ? -12.544 -7.143 16.539 1.00 51.06 83 SER A C 1
ATOM 644 O O . SER A 1 83 ? -12.421 -5.997 16.981 1.00 51.06 83 SER A O 1
ATOM 646 N N . ASP A 1 84 ? -13.651 -7.867 16.725 1.00 47.91 84 ASP A N 1
ATOM 647 C CA . ASP A 1 84 ? -14.812 -7.437 17.524 1.00 47.91 84 ASP A CA 1
ATOM 648 C C . ASP A 1 84 ? -14.423 -7.023 18.955 1.00 47.91 84 ASP A C 1
ATOM 650 O O . ASP A 1 84 ? -15.023 -6.127 19.550 1.00 47.91 84 ASP A O 1
ATOM 654 N N . ARG A 1 85 ? -13.356 -7.629 19.494 1.00 47.47 85 ARG A N 1
ATOM 655 C CA . ARG A 1 85 ? -12.846 -7.390 20.852 1.00 47.47 85 ARG A CA 1
ATOM 656 C C . ARG A 1 85 ? -12.154 -6.027 21.003 1.00 47.47 85 ARG A C 1
ATOM 658 O O . ARG A 1 85 ? -12.196 -5.435 22.077 1.00 47.47 85 ARG A O 1
ATOM 665 N N . ILE A 1 86 ? -11.558 -5.497 19.928 1.00 52.75 86 ILE A N 1
ATOM 666 C CA . ILE A 1 86 ? -10.997 -4.134 19.913 1.00 52.75 86 ILE A CA 1
ATOM 667 C C . ILE A 1 86 ? -12.114 -3.107 19.722 1.00 52.75 86 ILE A C 1
ATOM 669 O O . ILE A 1 86 ? -12.082 -2.050 20.348 1.00 52.75 86 ILE A O 1
ATOM 673 N N . GLN A 1 87 ? -13.136 -3.424 18.919 1.00 52.28 87 GLN A N 1
ATOM 674 C CA . GLN A 1 87 ? -14.309 -2.561 18.791 1.00 52.28 87 GLN A CA 1
ATOM 675 C C . GLN A 1 87 ? -15.067 -2.437 20.118 1.00 52.28 87 GLN A C 1
ATOM 677 O O . GLN A 1 87 ? -15.456 -1.328 20.473 1.00 52.28 87 GLN A O 1
ATOM 682 N N . SER A 1 88 ? -15.222 -3.520 20.890 1.00 51.25 88 SER A N 1
ATOM 683 C CA . SER A 1 88 ? -15.886 -3.470 22.200 1.00 51.25 88 SER A CA 1
ATOM 684 C C . SER A 1 88 ? -15.097 -2.663 23.238 1.00 51.25 88 SER A C 1
ATOM 686 O O . SER A 1 88 ? -15.671 -1.802 23.900 1.00 51.25 88 SER A O 1
ATOM 688 N N . GLU A 1 89 ? -13.777 -2.862 23.336 1.00 53.00 89 GLU A N 1
ATOM 689 C CA . GLU A 1 89 ? -12.922 -2.130 24.289 1.00 53.00 89 GLU A CA 1
ATOM 690 C C . GLU A 1 89 ? -12.718 -0.650 23.900 1.00 53.00 89 GLU A C 1
ATOM 692 O O . GLU A 1 89 ? -12.533 0.203 24.771 1.00 53.00 89 GLU A O 1
ATOM 697 N N . TYR A 1 90 ? -12.775 -0.310 22.606 1.00 51.50 90 TYR A N 1
ATOM 698 C CA . TYR A 1 90 ? -12.743 1.081 22.138 1.00 51.50 90 TYR A CA 1
ATOM 699 C C . TYR A 1 90 ? -14.076 1.798 22.401 1.00 51.50 90 TYR A C 1
ATOM 701 O O . TYR A 1 90 ? -14.079 2.937 22.878 1.00 51.50 90 TYR A O 1
ATOM 709 N N . LYS A 1 91 ? -15.202 1.104 22.177 1.00 51.78 91 LYS A N 1
ATOM 710 C CA . LYS A 1 91 ? -16.568 1.597 22.413 1.00 51.78 91 LYS A CA 1
ATOM 711 C C . LYS A 1 91 ? -16.841 1.866 23.896 1.00 51.78 91 LYS A C 1
ATOM 713 O O . LYS A 1 91 ? -17.499 2.855 24.212 1.00 51.78 91 LYS A O 1
ATOM 718 N N . GLU A 1 92 ? -16.269 1.060 24.794 1.00 53.69 92 GLU A N 1
ATOM 719 C CA . GLU A 1 92 ? -16.302 1.296 26.246 1.00 53.69 92 GLU A CA 1
ATOM 720 C C . GLU A 1 92 ? -15.474 2.514 26.688 1.00 53.69 92 GLU A C 1
ATOM 722 O O . GLU A 1 92 ? -15.848 3.195 27.641 1.00 53.69 92 GLU A O 1
ATOM 727 N N . ARG A 1 93 ? -14.360 2.827 26.009 1.00 54.62 93 ARG A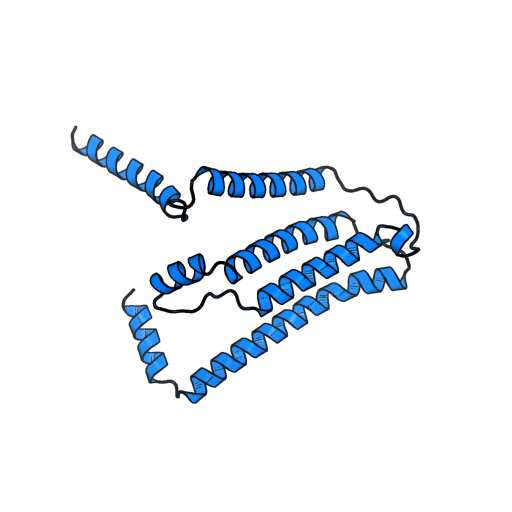 N 1
ATOM 728 C CA . ARG A 1 93 ? -13.449 3.914 26.421 1.00 54.62 93 ARG A CA 1
ATOM 729 C C . ARG A 1 93 ? -13.755 5.278 25.798 1.00 54.62 93 ARG A C 1
ATOM 731 O O . ARG A 1 93 ? -13.385 6.287 26.393 1.00 54.62 93 ARG A O 1
ATOM 738 N N . HIS A 1 94 ? -14.420 5.325 24.643 1.00 52.75 94 HIS A N 1
ATOM 739 C CA . HIS A 1 94 ? -14.719 6.569 23.912 1.00 52.75 94 HIS A CA 1
ATOM 740 C C . HIS A 1 94 ? -16.224 6.851 23.769 1.00 52.75 94 HIS A C 1
ATOM 742 O O . HIS A 1 94 ? -16.641 7.548 22.851 1.00 52.75 94 HIS A O 1
ATOM 748 N N . GLY A 1 95 ? -17.054 6.333 24.681 1.00 50.06 95 GLY A N 1
ATOM 749 C CA . GLY A 1 95 ? -18.460 6.743 24.787 1.00 50.06 95 GLY A CA 1
ATOM 750 C C . GLY A 1 95 ? -19.351 6.334 23.609 1.00 50.06 95 GLY A C 1
ATOM 751 O O . GLY A 1 95 ? -20.349 6.999 23.358 1.00 50.06 95 GLY A O 1
ATOM 752 N N . GLY A 1 96 ? -19.026 5.250 22.896 1.00 46.88 96 GLY A N 1
ATOM 753 C CA . GLY A 1 96 ? -19.861 4.742 21.801 1.00 46.88 96 GLY A CA 1
ATOM 754 C C . GLY A 1 96 ? -19.435 5.129 20.379 1.00 46.88 96 GLY A C 1
ATOM 755 O O . GLY A 1 96 ? -20.063 4.645 19.438 1.00 46.88 96 GLY A O 1
ATOM 756 N N . GLU A 1 97 ? -18.380 5.930 20.204 1.00 42.88 97 GLU A N 1
ATOM 757 C CA . GLU A 1 97 ? -17.841 6.300 18.884 1.00 42.88 97 GLU A CA 1
ATOM 758 C C . GLU A 1 97 ? -17.356 5.053 18.106 1.00 42.88 97 GLU A C 1
ATOM 760 O O . GLU A 1 97 ? -16.544 4.274 18.626 1.00 42.88 97 GLU A O 1
ATOM 765 N N . PRO A 1 98 ? -17.851 4.812 16.874 1.00 47.75 98 PRO A N 1
ATOM 766 C CA . PRO A 1 98 ? -17.421 3.683 16.062 1.00 47.75 98 PRO A CA 1
ATOM 767 C C . PRO A 1 98 ? -15.954 3.839 15.649 1.00 47.75 98 PRO A C 1
ATOM 769 O O . PRO A 1 98 ? -15.461 4.939 15.407 1.00 47.75 98 PRO A O 1
ATOM 772 N N . ASN A 1 99 ? -15.261 2.705 15.565 1.00 48.59 99 ASN A N 1
ATOM 773 C CA . ASN A 1 99 ? -13.842 2.628 15.236 1.00 48.59 99 ASN A CA 1
ATOM 774 C C . ASN A 1 99 ? -13.518 3.444 13.965 1.00 48.59 99 ASN A C 1
ATOM 776 O O . ASN A 1 99 ? -14.192 3.312 12.943 1.00 48.59 99 ASN A O 1
ATOM 780 N N . THR A 1 100 ? -12.483 4.288 14.028 1.00 51.59 100 THR A N 1
ATOM 781 C CA . THR A 1 100 ? -12.108 5.234 12.958 1.00 51.59 100 THR A CA 1
ATOM 782 C C . THR A 1 100 ? -11.619 4.534 11.684 1.00 51.59 100 THR A C 1
ATOM 784 O O . THR A 1 100 ? -11.532 5.169 10.637 1.00 51.59 100 THR A O 1
ATOM 787 N N . VAL A 1 101 ? -11.321 3.231 11.754 1.00 53.22 101 VAL A N 1
ATOM 788 C CA . VAL A 1 101 ? -10.962 2.415 10.588 1.00 53.22 101 VAL A CA 1
ATOM 789 C C . VAL A 1 101 ? -12.217 2.136 9.770 1.00 53.22 101 VAL A C 1
ATOM 791 O O . VAL A 1 101 ? -13.037 1.280 10.110 1.00 53.22 101 VAL A O 1
ATOM 794 N N . ARG A 1 102 ? -12.372 2.876 8.676 1.00 63.19 102 ARG A N 1
ATOM 795 C CA . ARG A 1 102 ? -13.495 2.726 7.754 1.00 63.19 102 ARG A CA 1
ATOM 796 C C . ARG A 1 102 ? -13.140 1.686 6.684 1.00 63.19 102 ARG A C 1
ATOM 798 O O . ARG A 1 102 ? -11.977 1.469 6.352 1.00 63.19 102 ARG A O 1
ATOM 805 N N . GLY A 1 103 ? -14.147 1.023 6.113 1.00 64.69 103 GLY A N 1
ATOM 806 C CA . GLY A 1 103 ? -13.926 -0.023 5.098 1.00 64.69 103 GLY A CA 1
ATOM 807 C C . GLY A 1 103 ? -13.183 0.466 3.842 1.00 64.69 103 GLY A C 1
ATOM 808 O O . GLY A 1 103 ? -12.509 -0.321 3.178 1.00 64.69 103 GLY A O 1
ATOM 809 N N . ASN A 1 104 ? -13.246 1.768 3.545 1.00 71.19 104 ASN A N 1
ATOM 810 C CA . ASN A 1 104 ? -12.473 2.396 2.470 1.00 71.19 104 ASN A CA 1
ATOM 811 C C . ASN A 1 104 ? -10.954 2.315 2.715 1.00 71.19 104 ASN A C 1
ATOM 813 O O . ASN A 1 104 ? -10.215 2.129 1.751 1.00 71.19 104 ASN A O 1
ATOM 817 N N . ASP A 1 105 ? -10.484 2.380 3.965 1.00 75.50 105 ASP A N 1
ATOM 818 C CA . ASP A 1 105 ? -9.057 2.274 4.301 1.00 75.50 105 ASP A CA 1
ATOM 819 C C . ASP A 1 105 ? -8.527 0.859 4.037 1.00 75.50 105 ASP A C 1
ATOM 821 O O . ASP A 1 105 ? -7.426 0.686 3.516 1.00 75.50 105 ASP A O 1
ATOM 825 N N . VAL A 1 106 ? -9.338 -0.165 4.331 1.00 78.12 106 VAL A N 1
ATOM 826 C CA . VAL A 1 106 ? -9.014 -1.573 4.044 1.00 78.12 106 VAL A CA 1
ATOM 827 C C . VAL A 1 106 ? -8.975 -1.821 2.538 1.00 78.12 106 VAL A C 1
ATOM 829 O O . VAL A 1 106 ? -8.006 -2.387 2.030 1.00 78.12 106 VAL A O 1
ATOM 832 N N . ALA A 1 107 ? -10.004 -1.370 1.811 1.00 81.94 107 ALA A N 1
ATOM 833 C CA . ALA A 1 107 ? -10.074 -1.517 0.358 1.00 81.94 107 ALA A CA 1
ATOM 834 C C . ALA A 1 107 ? -8.883 -0.836 -0.332 1.00 81.94 107 ALA A C 1
ATOM 836 O O . ALA A 1 107 ? -8.259 -1.408 -1.224 1.00 81.94 107 ALA A O 1
ATOM 837 N N . PHE A 1 108 ? -8.532 0.362 0.129 1.00 84.44 108 PHE A N 1
ATOM 838 C CA . PHE A 1 108 ? -7.380 1.113 -0.337 1.00 84.44 108 PHE A CA 1
ATOM 839 C C . PHE A 1 108 ? -6.046 0.419 -0.034 1.00 84.44 108 PHE A C 1
ATOM 841 O O . PHE A 1 108 ? -5.217 0.279 -0.932 1.00 84.44 108 PHE A O 1
ATOM 848 N N . ALA A 1 109 ? -5.844 -0.044 1.203 1.00 84.81 109 ALA A N 1
ATOM 849 C CA . ALA A 1 109 ? -4.624 -0.738 1.608 1.00 84.81 109 ALA A CA 1
ATOM 850 C C . ALA A 1 109 ? -4.393 -2.000 0.763 1.00 84.81 109 ALA A C 1
ATOM 852 O O . ALA A 1 109 ? -3.299 -2.203 0.229 1.00 84.81 109 ALA A O 1
ATOM 853 N N . LEU A 1 110 ? -5.452 -2.794 0.570 1.00 85.62 110 LEU A N 1
ATOM 854 C CA . LEU A 1 110 ? -5.422 -3.989 -0.267 1.00 85.62 110 LEU A CA 1
ATOM 855 C C . LEU A 1 110 ? -5.148 -3.637 -1.734 1.00 85.62 110 LEU A C 1
ATOM 857 O O . LEU A 1 110 ? -4.315 -4.277 -2.376 1.00 85.62 110 LEU A O 1
ATOM 861 N N . HIS A 1 111 ? -5.808 -2.604 -2.262 1.00 88.12 111 HIS A N 1
ATOM 862 C CA . HIS A 1 111 ? -5.594 -2.138 -3.629 1.00 88.12 111 HIS A CA 1
ATOM 863 C C . HIS A 1 111 ? -4.141 -1.701 -3.869 1.00 88.12 111 HIS A C 1
ATOM 865 O O . HIS A 1 111 ? -3.508 -2.144 -4.831 1.00 88.12 111 HIS A O 1
ATOM 871 N N . ALA A 1 112 ? -3.586 -0.886 -2.969 1.00 87.25 112 ALA A N 1
ATOM 872 C CA . ALA A 1 112 ? -2.205 -0.424 -3.042 1.00 87.25 112 ALA A CA 1
ATOM 873 C C . ALA A 1 112 ? -1.212 -1.592 -2.948 1.00 87.25 112 ALA A C 1
ATOM 875 O O . ALA A 1 112 ? -0.261 -1.658 -3.733 1.00 87.25 112 ALA A O 1
ATOM 876 N N . LEU A 1 113 ? -1.459 -2.558 -2.054 1.00 89.06 113 LEU A N 1
ATOM 877 C CA . LEU A 1 113 ? -0.652 -3.773 -1.941 1.00 89.06 113 LEU A CA 1
ATOM 878 C C . LEU A 1 113 ? -0.653 -4.577 -3.250 1.00 89.06 113 LEU A C 1
ATOM 880 O O . LEU A 1 113 ? 0.414 -4.962 -3.732 1.00 89.06 113 LEU A O 1
ATOM 884 N N . LEU A 1 114 ? -1.826 -4.781 -3.859 1.00 90.19 114 LEU A N 1
ATOM 885 C CA . LEU A 1 114 ? -1.962 -5.485 -5.137 1.00 90.19 114 LEU A CA 1
ATOM 886 C C . LEU A 1 114 ? -1.206 -4.777 -6.266 1.00 90.19 114 LEU A C 1
ATOM 888 O O . LEU A 1 114 ? -0.468 -5.431 -7.003 1.00 90.19 114 LEU A O 1
ATOM 892 N N . LEU A 1 115 ? -1.315 -3.450 -6.388 1.00 89.62 115 LEU A N 1
ATOM 893 C CA . LEU A 1 115 ? -0.575 -2.718 -7.422 1.00 89.62 115 LEU A CA 1
ATOM 894 C C . LEU A 1 115 ? 0.939 -2.748 -7.193 1.00 89.62 115 LEU A C 1
ATOM 896 O O . LEU A 1 115 ? 1.704 -2.851 -8.157 1.00 89.62 115 LEU A O 1
ATOM 900 N N . CYS A 1 116 ? 1.398 -2.734 -5.941 1.00 89.62 116 CYS A N 1
ATOM 901 C CA . CYS A 1 116 ? 2.819 -2.895 -5.640 1.00 89.62 116 CYS A CA 1
ATOM 902 C C . CYS A 1 116 ? 3.322 -4.304 -5.998 1.00 89.62 116 CYS A C 1
ATOM 904 O O . CYS A 1 116 ? 4.411 -4.432 -6.562 1.00 89.62 116 CYS A O 1
ATOM 906 N N . LEU A 1 117 ? 2.521 -5.350 -5.757 1.00 89.75 117 LEU A N 1
ATOM 907 C CA . LEU A 1 1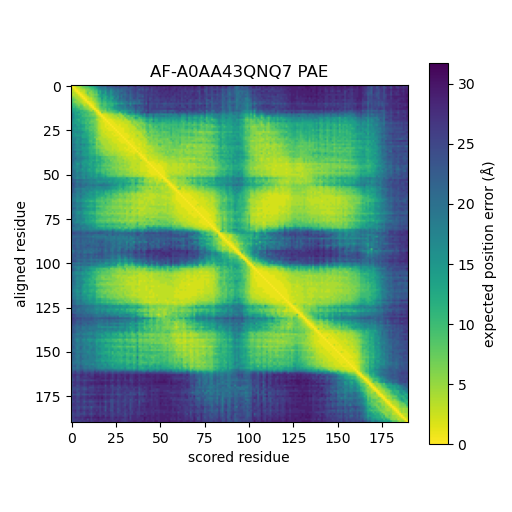17 ? 2.818 -6.723 -6.186 1.00 89.75 117 LEU A CA 1
ATOM 908 C C . LEU A 1 117 ? 2.860 -6.851 -7.711 1.00 89.75 117 LEU A C 1
ATOM 910 O O . LEU A 1 117 ? 3.789 -7.458 -8.243 1.00 89.75 117 LEU A O 1
ATOM 914 N N . ILE A 1 118 ? 1.917 -6.229 -8.424 1.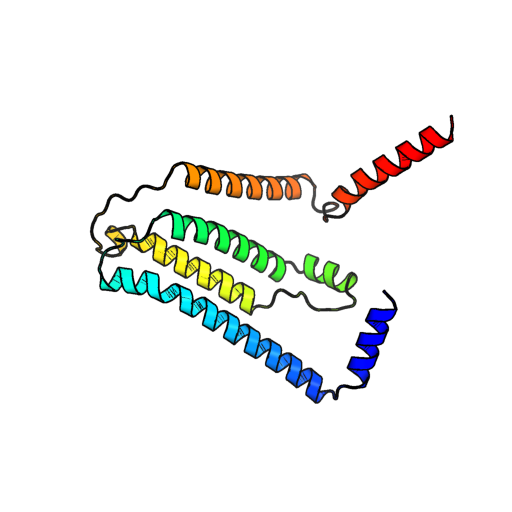00 88.88 118 ILE A N 1
ATOM 915 C CA . ILE A 1 118 ? 1.929 -6.171 -9.892 1.00 88.88 118 ILE A CA 1
ATOM 916 C C . ILE A 1 118 ? 3.211 -5.486 -10.371 1.00 88.88 118 ILE A C 1
ATOM 918 O O . ILE A 1 118 ? 3.927 -6.044 -11.200 1.00 88.88 118 ILE A O 1
ATOM 922 N N . THR A 1 119 ? 3.561 -4.336 -9.793 1.00 87.69 119 THR A N 1
ATOM 923 C CA . THR A 1 119 ? 4.793 -3.602 -10.123 1.00 87.69 119 THR A CA 1
ATOM 924 C C . THR A 1 119 ? 6.046 -4.443 -9.872 1.00 87.69 119 THR A C 1
ATOM 926 O O . THR A 1 119 ? 6.981 -4.407 -10.667 1.00 87.69 119 THR A O 1
ATOM 929 N N . LEU A 1 120 ? 6.082 -5.230 -8.791 1.00 88.50 120 LEU A N 1
ATOM 930 C CA . LEU A 1 120 ? 7.191 -6.148 -8.525 1.00 88.50 120 LEU A CA 1
ATOM 931 C C . LEU A 1 120 ? 7.219 -7.309 -9.529 1.00 88.50 120 LEU A C 1
ATOM 933 O O . LEU A 1 120 ? 8.289 -7.681 -10.004 1.00 88.50 120 LEU A O 1
ATOM 937 N N . SER A 1 121 ? 6.058 -7.859 -9.895 1.00 87.44 121 SER A N 1
ATOM 938 C CA . SER A 1 121 ? 5.958 -8.967 -10.853 1.00 87.44 121 SER A CA 1
ATOM 939 C C . SER A 1 121 ? 6.499 -8.600 -12.241 1.00 87.44 121 SER A C 1
ATOM 941 O O . SER A 1 121 ? 7.022 -9.464 -12.942 1.00 87.44 121 SER A O 1
ATOM 943 N N . GLN A 1 122 ? 6.456 -7.314 -12.609 1.00 85.88 122 GLN A N 1
ATOM 944 C CA . GLN A 1 122 ? 7.018 -6.789 -13.858 1.00 85.88 122 GLN A CA 1
ATOM 945 C C . GLN A 1 122 ? 8.542 -6.960 -13.957 1.00 85.88 122 GLN A C 1
ATOM 947 O O . GLN A 1 122 ? 9.084 -6.976 -15.058 1.00 85.88 122 GLN A O 1
ATOM 952 N N . PHE A 1 123 ? 9.247 -7.151 -12.836 1.00 84.88 123 PHE A N 1
ATOM 953 C CA . PHE A 1 123 ? 10.677 -7.483 -12.835 1.00 84.88 123 PHE A CA 1
ATOM 954 C C . PHE A 1 123 ? 10.965 -8.940 -13.208 1.00 84.88 123 PHE A C 1
ATOM 956 O O . PHE A 1 123 ? 12.135 -9.323 -13.263 1.00 84.88 123 PHE A O 1
ATOM 963 N N . TRP A 1 124 ? 9.934 -9.761 -13.439 1.00 84.12 124 TRP A N 1
ATOM 964 C CA . TRP A 1 124 ? 10.071 -11.135 -13.905 1.00 84.12 124 TRP A CA 1
ATOM 965 C C . TRP A 1 124 ? 9.753 -11.240 -15.405 1.00 84.12 124 TRP A C 1
ATOM 967 O O . TRP A 1 124 ? 8.584 -11.291 -15.798 1.00 84.12 124 TRP A O 1
ATOM 977 N N . PRO A 1 125 ? 10.778 -11.375 -16.263 1.00 78.31 125 PRO A N 1
ATOM 978 C CA . PRO A 1 125 ? 10.613 -11.469 -17.714 1.00 78.31 125 PRO A CA 1
ATOM 979 C C . PRO A 1 125 ? 9.750 -12.650 -18.161 1.00 78.31 125 PRO A C 1
ATOM 981 O O . PRO A 1 125 ? 9.070 -12.562 -19.174 1.00 78.31 125 PRO A O 1
ATOM 984 N N . ARG A 1 126 ? 9.704 -13.738 -17.378 1.00 80.62 126 ARG A N 1
ATOM 985 C CA . ARG A 1 126 ? 8.849 -14.905 -17.669 1.00 80.62 126 ARG A CA 1
ATOM 986 C C . ARG A 1 126 ? 7.349 -14.605 -17.603 1.00 80.62 126 ARG A C 1
ATOM 988 O O . ARG A 1 126 ? 6.588 -15.292 -18.266 1.00 80.62 126 ARG A O 1
ATOM 995 N N . LEU A 1 127 ? 6.937 -13.640 -16.782 1.00 82.94 127 LEU A N 1
ATOM 996 C CA . LEU A 1 127 ? 5.525 -13.297 -16.585 1.00 82.94 127 LEU A CA 1
ATOM 997 C C . LEU A 1 127 ? 5.035 -12.274 -17.619 1.00 82.94 127 LEU A C 1
ATOM 999 O O . LEU A 1 127 ? 3.891 -12.351 -18.047 1.00 82.94 127 LEU A O 1
ATOM 1003 N N . TRP A 1 128 ? 5.899 -11.338 -18.024 1.00 82.81 128 TRP A N 1
ATOM 1004 C CA . TRP A 1 128 ? 5.503 -10.169 -18.823 1.00 82.81 128 TRP A CA 1
ATOM 1005 C C . TRP A 1 128 ? 6.190 -10.057 -20.192 1.00 82.81 128 TRP A C 1
ATOM 1007 O O . TRP A 1 128 ? 5.844 -9.177 -20.972 1.00 82.81 128 TRP A O 1
ATOM 1017 N N . GLY A 1 129 ? 7.172 -10.910 -20.498 1.00 79.75 129 GLY A N 1
ATOM 1018 C CA . GLY A 1 129 ? 7.934 -10.842 -21.751 1.00 79.75 129 GLY A CA 1
ATOM 1019 C C . GLY A 1 129 ? 8.860 -9.624 -21.861 1.00 79.75 129 GLY A C 1
ATOM 1020 O O . GLY A 1 129 ? 9.307 -9.294 -22.954 1.00 79.75 129 GLY A O 1
ATOM 1021 N N . PHE A 1 130 ? 9.133 -8.937 -20.748 1.00 84.12 130 PHE A N 1
ATOM 1022 C CA . PHE A 1 130 ? 9.977 -7.741 -20.723 1.00 84.12 130 PHE A CA 1
ATOM 1023 C C . PHE A 1 130 ? 11.458 -8.065 -20.906 1.00 84.12 130 PHE A C 1
ATOM 1025 O O . PHE A 1 130 ? 11.903 -9.198 -20.717 1.00 84.12 130 PHE A O 1
ATOM 1032 N N . GLU A 1 131 ? 12.239 -7.040 -21.239 1.00 79.44 131 GLU A N 1
ATOM 1033 C CA . GLU A 1 131 ? 13.682 -7.167 -21.407 1.00 79.44 131 GLU A CA 1
ATOM 1034 C C . GLU A 1 131 ? 14.354 -7.792 -20.169 1.00 79.44 131 GLU A C 1
ATOM 1036 O O . GLU A 1 131 ? 14.104 -7.416 -19.019 1.00 79.44 131 GLU A 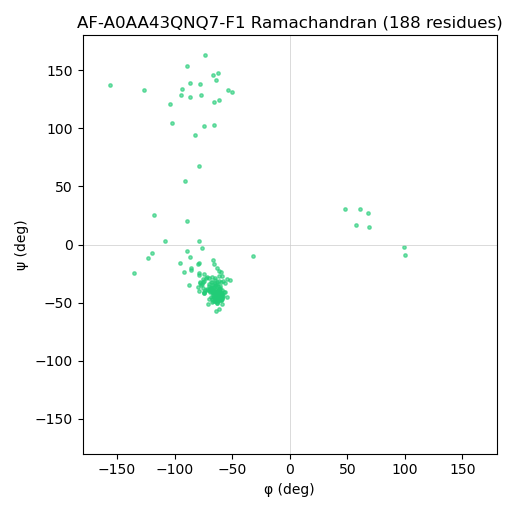O 1
ATOM 1041 N N . ASN A 1 132 ? 15.222 -8.778 -20.412 1.00 67.06 132 ASN A N 1
ATOM 1042 C CA . ASN A 1 132 ? 15.795 -9.656 -19.394 1.00 67.06 132 ASN A CA 1
ATOM 1043 C C . ASN A 1 132 ? 16.936 -8.964 -18.625 1.00 67.06 132 ASN A C 1
ATOM 1045 O O . ASN A 1 132 ? 18.114 -9.312 -18.742 1.00 67.06 132 ASN A O 1
ATOM 1049 N N . ARG A 1 133 ? 16.603 -7.938 -17.835 1.00 71.19 133 ARG A N 1
ATOM 1050 C CA . ARG A 1 133 ? 17.590 -7.192 -17.051 1.00 71.19 133 ARG A CA 1
ATOM 1051 C C . ARG A 1 133 ? 17.831 -7.855 -15.700 1.00 71.19 133 ARG A C 1
ATOM 1053 O O . ARG A 1 133 ? 16.915 -8.045 -14.904 1.00 71.19 133 ARG A O 1
ATOM 1060 N N . LYS A 1 134 ? 19.103 -8.124 -15.390 1.00 71.94 134 LYS A N 1
ATOM 1061 C CA . LYS A 1 134 ? 19.527 -8.558 -14.051 1.00 71.94 134 LYS A CA 1
ATOM 1062 C C . LYS A 1 134 ? 19.287 -7.422 -13.056 1.00 71.94 134 LYS A C 1
ATOM 1064 O O . LYS A 1 134 ? 20.049 -6.457 -13.008 1.00 71.94 134 LYS A O 1
ATOM 1069 N N . TRP A 1 135 ? 18.228 -7.528 -12.267 1.00 74.44 135 TRP A N 1
ATOM 1070 C CA . TRP A 1 135 ? 17.946 -6.607 -11.175 1.00 74.44 135 TRP A CA 1
ATOM 1071 C C . TRP A 1 135 ? 18.678 -7.069 -9.911 1.00 74.44 135 TRP A C 1
ATOM 1073 O O . TRP A 1 135 ? 18.782 -8.259 -9.620 1.00 74.44 135 TRP A O 1
ATOM 1083 N N . LYS A 1 136 ? 19.242 -6.112 -9.172 1.00 78.06 136 LYS A N 1
ATOM 1084 C CA . LYS A 1 136 ? 19.896 -6.351 -7.884 1.00 78.06 136 LYS A CA 1
ATOM 1085 C C . LYS A 1 136 ? 19.284 -5.418 -6.856 1.00 78.06 136 LYS A C 1
ATOM 1087 O O . LYS A 1 136 ? 19.141 -4.224 -7.107 1.00 78.06 136 LYS A O 1
ATOM 1092 N N . VAL A 1 137 ? 18.940 -5.971 -5.702 1.00 81.50 137 VAL A N 1
ATOM 1093 C CA . VAL A 1 137 ? 18.475 -5.208 -4.543 1.00 81.50 137 VAL A CA 1
ATOM 1094 C C . VAL A 1 137 ? 19.686 -4.911 -3.662 1.00 81.50 137 VAL A C 1
ATOM 1096 O O . VAL A 1 137 ? 20.512 -5.792 -3.417 1.00 81.50 137 VAL A O 1
ATOM 1099 N N . GLY A 1 138 ? 19.824 -3.665 -3.208 1.00 82.88 138 GLY A N 1
ATOM 1100 C CA . GLY A 1 138 ? 20.919 -3.274 -2.319 1.00 82.88 138 GLY A CA 1
ATOM 1101 C C . GLY A 1 138 ? 20.840 -3.996 -0.969 1.00 82.88 138 GLY A C 1
ATOM 1102 O O . GLY A 1 138 ? 19.755 -4.164 -0.416 1.00 82.88 138 GLY A O 1
ATOM 1103 N N . LYS A 1 139 ? 21.991 -4.387 -0.406 1.00 83.75 139 LYS A N 1
ATOM 1104 C CA . LYS A 1 139 ? 22.073 -5.113 0.880 1.00 83.75 139 LYS A CA 1
ATOM 1105 C C . LYS A 1 139 ? 21.382 -4.374 2.039 1.00 83.75 139 LYS A C 1
ATOM 1107 O O . LYS A 1 139 ? 20.789 -5.015 2.897 1.00 83.75 139 LYS A O 1
ATOM 1112 N N . GLY A 1 140 ? 21.398 -3.037 2.035 1.00 86.62 140 GLY A N 1
ATOM 1113 C CA . GLY A 1 140 ? 20.717 -2.224 3.051 1.00 86.62 140 GLY A CA 1
ATOM 1114 C C . GLY A 1 140 ? 19.192 -2.386 3.054 1.00 86.62 140 GLY A C 1
ATOM 1115 O O . GLY A 1 140 ? 18.589 -2.436 4.119 1.00 86.62 140 GLY A O 1
ATOM 1116 N N . ILE A 1 141 ? 18.567 -2.562 1.884 1.00 87.19 141 ILE A N 1
ATOM 1117 C CA . ILE A 1 141 ? 17.116 -2.802 1.792 1.00 87.19 141 ILE A CA 1
ATOM 1118 C C . ILE A 1 141 ? 16.755 -4.158 2.385 1.00 87.19 141 ILE A C 1
ATOM 1120 O O . ILE A 1 141 ? 15.762 -4.258 3.095 1.00 87.19 141 ILE A O 1
ATOM 1124 N N . TRP A 1 142 ? 17.581 -5.184 2.162 1.00 84.81 142 TRP A N 1
ATOM 1125 C CA . TRP A 1 142 ? 17.399 -6.471 2.835 1.00 84.81 142 TRP A CA 1
ATOM 1126 C C . TRP A 1 142 ? 17.498 -6.334 4.353 1.00 84.81 142 TRP A C 1
ATOM 1128 O O . TRP A 1 142 ? 16.686 -6.924 5.055 1.00 84.81 142 TRP A O 1
ATOM 1138 N N . GLY A 1 143 ? 18.414 -5.500 4.852 1.00 88.44 143 GLY A N 1
ATOM 1139 C CA . GLY A 1 143 ? 18.484 -5.158 6.274 1.00 88.44 143 GLY A CA 1
ATOM 1140 C C . GLY A 1 143 ? 17.188 -4.535 6.802 1.00 88.44 143 GLY A C 1
ATOM 1141 O O . GLY A 1 143 ? 16.701 -4.955 7.845 1.00 88.44 143 GLY A O 1
ATOM 1142 N N . ILE A 1 144 ? 16.588 -3.598 6.060 1.00 87.88 144 ILE A N 1
ATOM 1143 C CA . ILE A 1 144 ? 15.303 -2.977 6.429 1.00 87.88 144 ILE A CA 1
ATOM 1144 C C . ILE A 1 144 ? 14.172 -4.011 6.414 1.00 87.88 144 ILE A C 1
ATOM 1146 O O . ILE A 1 144 ? 13.427 -4.118 7.381 1.00 87.88 144 ILE A O 1
ATOM 1150 N N . VAL A 1 145 ? 14.059 -4.807 5.347 1.00 88.38 145 VAL A N 1
ATOM 1151 C CA . VAL A 1 145 ? 13.007 -5.828 5.213 1.00 88.38 145 VAL A CA 1
ATOM 1152 C C . VAL A 1 145 ? 13.109 -6.868 6.328 1.00 88.38 145 VAL A C 1
ATOM 1154 O O . VAL A 1 145 ? 12.110 -7.178 6.977 1.00 88.38 145 VAL A O 1
ATOM 1157 N N . ILE A 1 146 ? 14.312 -7.376 6.596 1.00 88.31 146 ILE A N 1
ATOM 1158 C CA . ILE A 1 146 ? 14.554 -8.336 7.679 1.00 88.31 146 ILE A CA 1
ATOM 1159 C C . ILE A 1 146 ? 14.283 -7.676 9.035 1.00 88.31 146 ILE A C 1
ATOM 1161 O O . ILE A 1 146 ? 13.580 -8.248 9.858 1.00 88.31 146 ILE A O 1
ATOM 1165 N N . GLY A 1 147 ? 14.762 -6.452 9.259 1.00 88.81 147 GLY A N 1
ATOM 1166 C CA . GLY A 1 147 ? 14.532 -5.723 10.506 1.00 88.81 147 GLY A CA 1
ATOM 1167 C C . GLY A 1 147 ? 13.047 -5.513 10.804 1.00 88.81 147 GLY A C 1
ATOM 1168 O O . GLY A 1 147 ? 12.591 -5.807 11.906 1.00 88.81 147 GLY A O 1
ATOM 1169 N N . CYS A 1 148 ? 12.266 -5.077 9.814 1.00 86.38 148 CYS A N 1
ATOM 1170 C CA . CYS A 1 148 ? 10.823 -4.893 9.964 1.00 86.38 148 CYS A CA 1
ATOM 1171 C C . CYS A 1 148 ? 10.085 -6.220 10.168 1.00 86.38 148 CYS A C 1
ATOM 1173 O O . CYS A 1 148 ? 9.214 -6.300 11.029 1.00 86.38 148 CYS A O 1
ATOM 1175 N N . THR A 1 149 ? 10.426 -7.268 9.415 1.00 85.06 149 THR A N 1
ATOM 1176 C CA . THR A 1 149 ? 9.780 -8.585 9.564 1.00 85.06 149 THR A CA 1
ATOM 1177 C C . THR A 1 149 ? 10.094 -9.227 10.913 1.00 85.06 149 THR A C 1
ATOM 1179 O O . THR A 1 149 ? 9.182 -9.731 11.563 1.00 85.06 149 THR A O 1
ATOM 1182 N N . VAL A 1 150 ? 11.341 -9.136 11.384 1.00 87.25 150 VAL A N 1
ATOM 1183 C CA . VAL A 1 150 ? 11.742 -9.579 12.727 1.00 87.25 150 VAL A CA 1
ATOM 1184 C C . VAL A 1 150 ? 11.045 -8.751 13.802 1.00 87.25 150 VAL A C 1
ATOM 1186 O O . VAL A 1 150 ? 10.540 -9.324 14.760 1.00 87.25 150 VAL A O 1
ATOM 1189 N N . GLY A 1 151 ? 10.957 -7.429 13.639 1.00 84.62 151 GLY A N 1
ATOM 1190 C CA . GLY A 1 151 ? 10.236 -6.559 14.571 1.00 84.62 151 GLY A CA 1
ATOM 1191 C C . GLY A 1 151 ? 8.757 -6.933 14.690 1.00 84.62 151 GLY A C 1
ATOM 1192 O O . GLY A 1 151 ? 8.244 -7.077 15.798 1.00 84.62 151 GLY A O 1
ATOM 1193 N N . ILE A 1 152 ? 8.082 -7.175 13.563 1.00 82.12 152 ILE A N 1
ATOM 1194 C CA . ILE A 1 152 ? 6.685 -7.627 13.549 1.00 82.12 152 ILE A CA 1
ATOM 1195 C C . ILE A 1 152 ? 6.567 -9.003 14.214 1.00 82.12 152 ILE A C 1
ATOM 1197 O O . ILE A 1 152 ? 5.767 -9.168 15.135 1.00 82.12 152 ILE A O 1
ATOM 1201 N N . ALA A 1 153 ? 7.396 -9.972 13.818 1.00 80.81 153 ALA A N 1
ATOM 1202 C CA . ALA A 1 153 ? 7.398 -11.307 14.414 1.00 80.81 153 ALA A CA 1
ATOM 1203 C C . ALA A 1 153 ? 7.635 -11.255 15.930 1.00 80.81 153 ALA A C 1
ATOM 1205 O O . ALA A 1 153 ? 6.943 -11.932 16.683 1.00 80.81 153 ALA A O 1
ATOM 1206 N N . TRP A 1 154 ? 8.544 -10.395 16.389 1.00 84.00 154 TRP A N 1
ATOM 1207 C CA . TRP A 1 154 ? 8.813 -10.165 17.804 1.00 84.00 154 TRP A CA 1
ATOM 1208 C C . TRP A 1 154 ? 7.587 -9.637 18.546 1.00 84.00 154 TRP A C 1
ATOM 1210 O O . TRP A 1 154 ? 7.224 -10.174 19.591 1.00 84.00 154 TRP A O 1
ATOM 1220 N N . THR A 1 155 ? 6.906 -8.624 18.000 1.00 74.62 155 THR A N 1
ATOM 1221 C CA . THR A 1 155 ? 5.678 -8.099 18.617 1.00 74.62 155 THR A CA 1
ATOM 1222 C C . THR A 1 155 ? 4.576 -9.154 18.689 1.00 74.62 155 THR A C 1
ATOM 1224 O O . THR A 1 155 ? 3.923 -9.281 19.720 1.00 74.62 155 THR A O 1
ATOM 1227 N N . VAL A 1 156 ? 4.413 -9.970 17.644 1.00 76.94 156 VAL A N 1
ATOM 1228 C CA . VAL A 1 156 ? 3.427 -11.058 17.618 1.00 76.94 156 VAL A CA 1
ATOM 1229 C C . VAL A 1 156 ? 3.778 -12.140 18.642 1.00 76.94 156 VAL A C 1
ATOM 1231 O O . VAL A 1 156 ? 2.913 -12.556 19.410 1.00 76.94 156 VAL A O 1
ATOM 1234 N N . LEU A 1 157 ? 5.046 -12.555 18.710 1.00 80.12 157 LEU A N 1
ATOM 1235 C CA . LEU A 1 157 ? 5.526 -13.524 19.698 1.00 80.12 157 LEU A CA 1
ATOM 1236 C C . LEU A 1 157 ? 5.306 -13.026 21.128 1.00 80.12 157 LEU A C 1
ATOM 1238 O O . LEU A 1 157 ? 4.839 -13.795 21.963 1.00 80.12 157 LEU A O 1
ATOM 1242 N N . MET A 1 158 ? 5.568 -11.746 21.400 1.00 71.81 158 MET A N 1
ATOM 1243 C CA . MET A 1 158 ? 5.305 -11.133 22.706 1.00 71.81 158 MET A CA 1
ATOM 1244 C C . MET A 1 158 ? 3.818 -11.155 23.073 1.00 71.81 158 MET A C 1
ATOM 1246 O O . MET A 1 158 ? 3.471 -11.454 24.213 1.00 71.81 158 MET A O 1
ATOM 1250 N N . VAL A 1 159 ? 2.928 -10.897 22.113 1.00 70.62 159 VAL A N 1
ATOM 1251 C CA . VAL A 1 159 ? 1.474 -10.950 22.338 1.00 70.62 159 VAL A CA 1
ATOM 1252 C C . VAL A 1 159 ? 0.999 -12.378 22.629 1.00 70.62 159 VAL A C 1
ATOM 1254 O O . VAL A 1 159 ? 0.180 -12.577 23.528 1.00 70.62 159 VAL A O 1
ATOM 1257 N N . ILE A 1 160 ? 1.527 -13.375 21.910 1.00 72.62 160 ILE A N 1
ATOM 1258 C CA . ILE A 1 160 ? 1.178 -14.792 22.102 1.00 72.62 160 ILE A CA 1
ATOM 1259 C C . ILE A 1 160 ? 1.730 -15.310 23.437 1.00 72.62 160 ILE A C 1
ATOM 1261 O O . ILE A 1 160 ? 0.991 -15.915 24.213 1.00 72.62 160 ILE A O 1
ATOM 1265 N N . ALA A 1 161 ? 3.001 -15.030 23.740 1.00 73.94 161 ALA A N 1
ATOM 1266 C CA . ALA A 1 161 ? 3.645 -15.423 24.994 1.00 73.94 161 ALA A CA 1
ATOM 1267 C C . ALA A 1 161 ? 3.024 -14.724 26.219 1.00 73.94 161 ALA A C 1
ATOM 1269 O O . ALA A 1 161 ? 2.974 -15.304 27.301 1.00 73.94 161 ALA A O 1
ATOM 1270 N N . GLY A 1 162 ? 2.505 -13.504 26.048 1.00 64.00 162 GLY A N 1
ATOM 1271 C CA . GLY A 1 162 ? 1.822 -12.723 27.083 1.00 64.00 162 GLY A CA 1
ATOM 1272 C C . GLY A 1 162 ? 0.370 -13.130 27.368 1.00 64.00 162 GLY A C 1
ATOM 1273 O O . GLY A 1 162 ? -0.297 -12.468 28.166 1.00 64.00 162 GLY A O 1
ATOM 1274 N N . GLY A 1 163 ? -0.156 -14.182 26.728 1.00 51.94 163 GLY A N 1
ATOM 1275 C CA . GLY A 1 163 ? -1.428 -14.803 27.114 1.00 51.94 163 GLY A CA 1
ATOM 1276 C C . GLY A 1 163 ? -2.665 -13.893 27.042 1.00 51.94 163 GLY A C 1
ATOM 1277 O O . GLY A 1 163 ? -3.587 -14.057 27.839 1.00 51.94 163 GLY A O 1
ATOM 1278 N N . GLY A 1 164 ? -2.700 -12.917 26.125 1.00 55.12 164 GLY A N 1
ATOM 1279 C CA . GLY A 1 164 ? -3.924 -12.208 25.709 1.00 55.12 164 GLY A CA 1
ATOM 1280 C C . GLY A 1 164 ? -4.751 -11.484 26.791 1.00 55.12 164 GLY A C 1
ATOM 1281 O O . GLY A 1 164 ? -5.926 -11.191 26.541 1.00 55.12 164 GLY A O 1
ATOM 1282 N N . ARG A 1 165 ? -4.196 -11.215 27.984 1.00 49.19 165 ARG A N 1
ATOM 1283 C CA . ARG A 1 165 ? -4.954 -10.644 29.121 1.00 49.19 165 ARG A CA 1
ATOM 1284 C C . ARG A 1 165 ? -4.441 -9.329 29.716 1.00 49.19 165 ARG A C 1
ATOM 1286 O O . ARG A 1 165 ? -5.188 -8.735 30.482 1.00 49.19 165 ARG A O 1
ATOM 1293 N N . GLY A 1 166 ? -3.243 -8.848 29.376 1.00 47.22 166 GLY A N 1
ATOM 1294 C CA . GLY A 1 166 ? -2.681 -7.651 30.040 1.00 47.22 166 GLY A CA 1
ATOM 1295 C C . GLY A 1 166 ? -2.045 -6.599 29.136 1.00 47.22 166 GLY A C 1
ATOM 1296 O O . GLY A 1 166 ? -2.027 -5.424 29.476 1.00 47.22 166 GLY A O 1
ATOM 1297 N N . TRP A 1 167 ? -1.575 -6.971 27.948 1.00 51.56 167 TRP A N 1
ATOM 1298 C CA . TRP A 1 167 ? -0.698 -6.100 27.164 1.00 51.56 167 TRP A CA 1
ATOM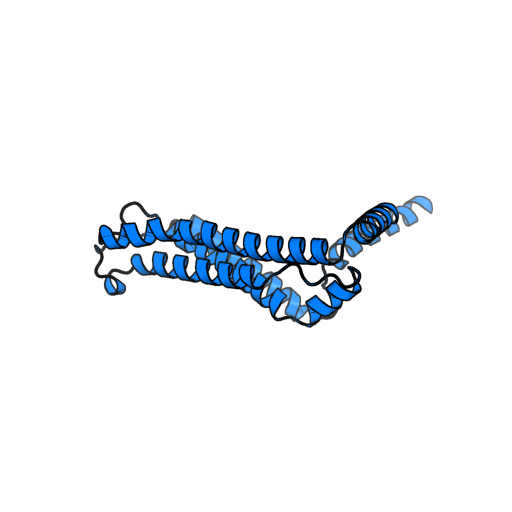 1299 C C . TRP A 1 167 ? -1.466 -5.187 26.209 1.00 51.56 167 TRP A C 1
ATOM 1301 O O . TRP A 1 167 ? -1.213 -5.136 25.009 1.00 51.56 167 TRP A O 1
ATOM 1311 N N . GLN A 1 168 ? -2.409 -4.426 26.758 1.00 47.66 168 GLN A N 1
ATOM 1312 C CA . GLN A 1 168 ? -2.704 -3.124 26.177 1.00 47.66 168 GLN A CA 1
ATOM 1313 C C . GLN A 1 168 ? -1.600 -2.181 26.652 1.00 47.66 168 GLN A C 1
ATOM 1315 O O . GLN A 1 168 ? -1.202 -2.241 27.808 1.00 47.66 168 GLN A O 1
ATOM 1320 N N . TRP A 1 169 ? -1.106 -1.327 25.761 1.00 48.50 169 TRP A N 1
ATOM 1321 C CA . TRP A 1 169 ? -0.064 -0.291 25.895 1.00 48.50 169 TRP A CA 1
ATOM 1322 C C . TRP A 1 169 ? 0.109 0.456 27.249 1.00 48.50 169 TRP A C 1
ATOM 1324 O O . TRP A 1 169 ? 1.084 1.184 27.434 1.00 48.50 169 TRP A O 1
ATOM 1334 N N . ILE A 1 170 ? -0.808 0.302 28.204 1.00 49.12 170 ILE A N 1
ATOM 1335 C CA . ILE A 1 170 ? -0.829 0.945 29.515 1.00 49.12 170 ILE A CA 1
ATOM 1336 C 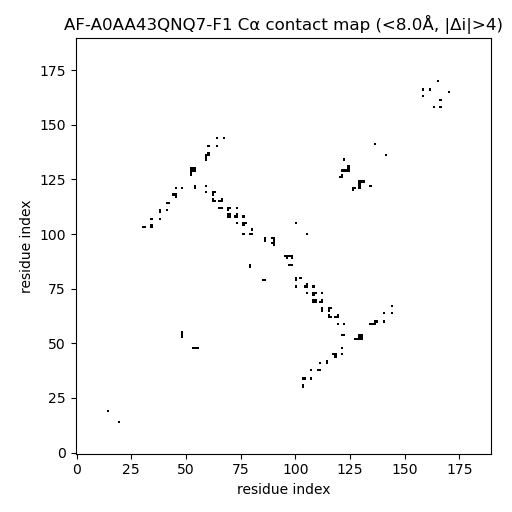C . ILE A 1 170 ? 0.184 0.368 30.520 1.00 49.12 170 ILE A C 1
ATOM 1338 O O . ILE A 1 170 ? 0.623 1.104 31.402 1.00 49.12 170 ILE A O 1
ATOM 1342 N N . ASP A 1 171 ? 0.610 -0.893 30.383 1.00 53.66 171 ASP A N 1
ATOM 1343 C CA . ASP A 1 171 ? 1.550 -1.506 31.342 1.00 53.66 171 ASP A CA 1
ATOM 1344 C C . ASP A 1 171 ? 2.994 -1.015 31.164 1.00 53.66 171 ASP A C 1
ATOM 1346 O O . ASP A 1 171 ? 3.719 -0.843 32.146 1.00 53.66 171 ASP A O 1
ATOM 1350 N N . VAL A 1 172 ? 3.391 -0.650 29.941 1.00 54.56 172 VAL A N 1
ATOM 1351 C CA . VAL A 1 172 ? 4.712 -0.049 29.668 1.00 54.56 172 VAL A CA 1
ATOM 1352 C C . VAL A 1 172 ? 4.834 1.332 30.325 1.00 54.56 172 VAL A C 1
ATOM 1354 O O . VAL A 1 172 ? 5.886 1.690 30.858 1.00 54.56 172 VAL A O 1
ATOM 1357 N N . VAL A 1 173 ? 3.740 2.100 30.354 1.00 54.41 173 VAL A N 1
ATOM 1358 C CA . VAL A 1 173 ? 3.690 3.402 31.037 1.00 54.41 173 VAL A CA 1
ATOM 1359 C C . VAL A 1 173 ? 3.582 3.223 32.558 1.00 54.41 173 VAL A C 1
ATOM 1361 O O . VAL A 1 173 ? 4.170 3.998 33.317 1.00 54.41 173 VAL A O 1
ATOM 1364 N N . ARG A 1 174 ? 2.897 2.173 33.032 1.00 47.75 174 ARG A N 1
ATOM 1365 C CA . ARG A 1 174 ? 2.681 1.927 34.465 1.00 47.75 174 ARG A CA 1
ATOM 1366 C C . ARG A 1 174 ? 3.921 1.398 35.184 1.00 47.75 174 ARG A C 1
ATOM 1368 O O . ARG A 1 174 ? 4.189 1.853 36.292 1.00 47.75 174 ARG A O 1
ATOM 1375 N N . VAL A 1 175 ? 4.730 0.542 34.555 1.00 51.38 175 VAL A N 1
ATOM 1376 C CA . VAL A 1 175 ? 6.002 0.069 35.141 1.00 51.38 175 VAL A CA 1
ATOM 1377 C C . VAL A 1 175 ? 6.976 1.230 35.378 1.00 51.38 175 VAL A C 1
ATOM 1379 O O . VAL A 1 175 ? 7.624 1.292 36.422 1.00 51.38 175 VAL A O 1
ATOM 1382 N N . ARG A 1 176 ? 7.026 2.216 34.472 1.00 43.75 176 ARG A N 1
ATOM 1383 C CA . ARG A 1 176 ? 7.875 3.404 34.658 1.00 43.75 176 ARG A CA 1
ATOM 1384 C C . ARG A 1 176 ? 7.306 4.394 35.680 1.00 43.75 176 ARG A C 1
ATOM 1386 O O . ARG A 1 176 ? 8.071 5.047 36.385 1.00 43.75 176 ARG A O 1
ATOM 1393 N N . SER A 1 177 ? 5.979 4.498 35.777 1.00 49.00 177 SER A N 1
ATOM 1394 C CA . SER A 1 177 ? 5.307 5.370 36.749 1.00 49.00 177 SER A CA 1
ATOM 1395 C C . SER A 1 177 ? 5.384 4.830 38.186 1.00 49.00 177 SER A C 1
ATOM 1397 O O . SER A 1 177 ? 5.637 5.614 39.100 1.00 49.00 177 SER A O 1
ATOM 1399 N N . LEU A 1 178 ? 5.262 3.512 38.391 1.00 50.34 178 LEU A N 1
ATOM 1400 C CA . LEU A 1 178 ? 5.387 2.876 39.711 1.00 50.34 178 LEU A CA 1
ATOM 1401 C C . LEU A 1 178 ? 6.821 2.965 40.259 1.00 50.34 178 LEU A C 1
ATOM 1403 O O . LEU A 1 178 ? 7.007 3.357 41.408 1.00 50.34 178 LEU A O 1
ATOM 1407 N N . ALA A 1 179 ? 7.839 2.763 39.413 1.00 53.56 179 ALA A N 1
ATOM 1408 C CA . ALA A 1 179 ? 9.242 2.918 39.814 1.00 53.56 179 ALA A CA 1
ATOM 1409 C C . ALA A 1 179 ? 9.589 4.350 40.283 1.00 53.56 179 ALA A C 1
ATOM 1411 O O 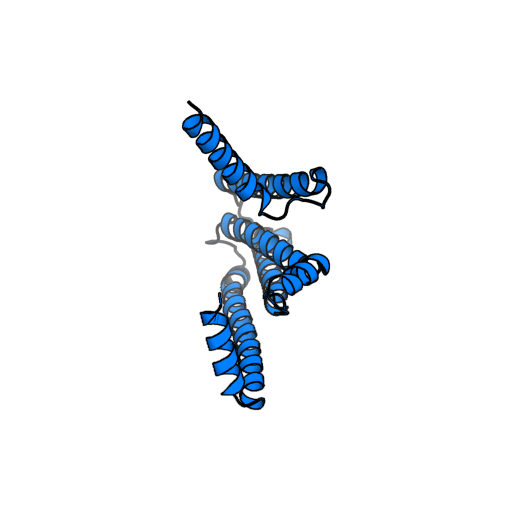. ALA A 1 179 ? 10.425 4.540 41.165 1.00 53.56 179 ALA A O 1
ATOM 1412 N N . HIS A 1 180 ? 8.924 5.372 39.732 1.00 53.91 180 HIS A N 1
ATOM 1413 C CA . HIS A 1 180 ? 9.115 6.764 40.154 1.00 53.91 180 HIS A CA 1
ATOM 1414 C C . HIS A 1 180 ? 8.381 7.128 41.455 1.00 53.91 180 HIS A C 1
ATOM 1416 O O . HIS A 1 180 ? 8.799 8.072 42.133 1.00 53.91 180 HIS A O 1
ATOM 1422 N N . HIS A 1 181 ? 7.303 6.420 41.805 1.00 52.47 181 HIS A N 1
ATOM 1423 C CA . HIS A 1 181 ? 6.569 6.645 43.052 1.00 52.47 181 HIS A CA 1
ATOM 1424 C C . HIS A 1 181 ? 7.270 6.002 44.257 1.00 52.47 181 HIS A C 1
ATOM 1426 O O . HIS A 1 181 ? 7.391 6.660 45.291 1.00 52.47 181 HIS A O 1
ATOM 1432 N N . ASP A 1 182 ? 7.834 4.801 44.106 1.00 54.44 182 ASP A N 1
ATOM 1433 C CA . ASP A 1 182 ? 8.553 4.121 45.196 1.00 54.44 182 ASP A CA 1
ATOM 1434 C C . ASP A 1 182 ? 9.889 4.800 45.537 1.00 54.44 182 ASP A C 1
ATOM 1436 O O . ASP A 1 182 ? 10.235 4.955 46.712 1.00 54.44 182 ASP A O 1
ATOM 1440 N N . ALA A 1 183 ? 10.597 5.332 44.534 1.00 53.53 183 ALA A N 1
ATOM 1441 C CA . ALA A 1 183 ? 11.832 6.088 44.753 1.00 53.53 183 ALA A CA 1
ATOM 1442 C C . ALA A 1 183 ? 11.611 7.379 45.570 1.00 53.53 183 ALA A C 1
ATOM 1444 O O . ALA A 1 183 ? 12.480 7.773 46.350 1.00 53.53 183 ALA A O 1
ATOM 1445 N N . LYS A 1 184 ? 10.440 8.023 45.434 1.00 52.66 184 LYS A N 1
ATOM 1446 C CA . LYS A 1 184 ? 10.072 9.233 46.194 1.00 52.66 184 LYS A CA 1
ATOM 1447 C C . LYS A 1 184 ? 9.610 8.937 47.621 1.00 52.66 184 LYS A C 1
ATOM 1449 O O . LYS A 1 184 ? 9.731 9.806 48.480 1.00 52.66 184 LYS A O 1
ATOM 1454 N N . ILE A 1 185 ? 9.074 7.745 47.887 1.00 56.75 185 ILE A N 1
ATOM 1455 C CA . ILE A 1 185 ? 8.638 7.348 49.236 1.00 56.75 185 ILE A CA 1
ATOM 1456 C C . ILE A 1 185 ? 9.844 6.965 50.104 1.00 56.75 185 ILE A C 1
ATOM 1458 O O . ILE A 1 185 ? 9.858 7.286 51.291 1.00 56.75 185 ILE A O 1
ATOM 1462 N N . LEU A 1 186 ? 10.883 6.363 49.516 1.00 54.09 186 LEU A N 1
ATOM 1463 C CA . LEU A 1 186 ? 12.103 5.989 50.240 1.00 54.09 186 LEU A CA 1
ATOM 1464 C C . LEU A 1 186 ? 13.009 7.187 50.569 1.00 54.09 186 LEU A C 1
ATOM 1466 O O . LEU A 1 186 ? 13.609 7.202 51.635 1.00 54.09 186 LEU A O 1
ATOM 1470 N N . THR A 1 187 ? 13.043 8.231 49.733 1.00 55.50 187 THR A N 1
ATOM 1471 C CA . THR A 1 187 ? 13.782 9.481 50.029 1.00 55.50 187 THR A CA 1
ATOM 1472 C C . THR A 1 187 ? 13.050 10.434 50.975 1.00 55.50 187 THR A C 1
ATOM 1474 O O . THR A 1 187 ? 13.671 11.330 51.529 1.00 55.50 187 THR A O 1
ATOM 1477 N N . ARG A 1 188 ? 11.735 10.268 51.184 1.00 52.16 188 ARG A N 1
ATOM 1478 C CA . ARG A 1 188 ? 10.963 11.041 52.181 1.00 52.16 188 ARG A CA 1
ATOM 1479 C C . ARG A 1 188 ? 10.932 10.404 53.574 1.00 52.16 188 ARG A C 1
ATOM 1481 O O . ARG A 1 188 ? 10.348 10.994 54.478 1.00 52.16 188 ARG A O 1
ATOM 1488 N N . ARG A 1 189 ? 11.480 9.194 53.729 1.00 51.03 189 ARG A N 1
ATOM 1489 C CA . ARG A 1 189 ? 11.527 8.439 54.995 1.00 51.03 189 ARG A CA 1
ATOM 1490 C C . ARG A 1 189 ? 12.930 8.357 55.623 1.00 51.03 189 ARG A C 1
ATOM 1492 O O . ARG A 1 189 ? 13.057 7.715 56.661 1.00 51.03 189 ARG A O 1
ATOM 1499 N N . SER A 1 190 ? 13.936 8.999 55.027 1.00 46.03 190 SER A N 1
ATOM 1500 C CA . SER A 1 190 ? 15.271 9.241 55.605 1.00 46.03 190 SER A CA 1
ATOM 1501 C C . SER A 1 190 ? 15.426 10.710 55.962 1.00 46.03 190 SER A C 1
ATOM 1503 O O . SER A 1 190 ? 15.975 10.997 57.042 1.00 46.03 190 SER A O 1
#

Sequence (190 aa):
MKATTIAASTVESALSPDSIRLLQALSYVLGWIYTLSWSLSFYPQPLLNIRRSSTTGLTPSFPILNILGFASYTFSTVAFYTSDRIQSEYKERHGGEPNTVRGNDVAFALHALLLCLITLSQFWPRLWGFENRKWKVGKGIWGIVIGCTVGIAWTVLMVIAGGGRGWQWIDVVRVRSLAHHDAKILTRRS

InterPro domains:
  IPR005282 Lysosomal cystine transporter [PTHR13131] (22-177)
  IPR006603 PQ-loop repeat [PF04193] (26-83)

Secondary structure (DSSP, 8-state):
-HHHHHHHHHHHHHS-HHHHHHHHHHHHHHHHHHHHHHHHTTSHHHHHHHHHTS-TT--THHHHHHHHHHHHHHHHHHHHHH-HHHHHHHHHHTTTPPPS--HHHHHHHHHHHHHHHHHHHTT-HHHH----------HHHHHHHHHHHHHHHHHHHHHHHTTTSS-STHHHHHHHHHHHHHHHHHHT--

Solvent-accessible surface area (backbone atoms only — not comparable to full-atom values): 10913 Å² total; per-residue (Å²): 116,70,68,63,54,52,53,51,54,53,49,58,74,71,47,54,76,66,55,54,52,49,52,53,51,49,54,52,51,51,52,50,52,50,45,50,57,58,52,57,69,61,50,62,61,50,53,50,28,60,77,62,42,33,63,82,92,63,62,69,57,56,34,55,53,48,32,56,53,27,47,55,49,28,52,50,46,47,50,63,66,69,34,64,70,56,49,52,58,45,26,70,74,58,80,61,56,74,71,86,76,47,73,64,58,40,54,40,26,49,50,52,27,50,52,26,48,52,50,47,49,59,73,36,35,91,80,68,72,23,63,86,65,92,81,78,69,60,72,67,57,52,51,50,53,50,51,53,52,51,52,51,52,49,54,51,50,50,48,62,75,57,65,86,76,66,89,56,84,61,53,72,56,43,59,60,51,51,58,58,51,56,58,55,54,60,69,73,72,112

pLDDT: mean 71.97, std 15.07, range [42.28, 90.19]